Protein AF-A0AAX6DWV8-F1 (afdb_monomer)

Secondary structure (DSSP, 8-state):
--TTTTHHHHHHHHHHHH---EEEEE-GGGTS----S-----HHHHHHHTT-EE--HHHHHHHHHTT-EEE--TTTHHHHT--TT-TT-----SS-HHHHHHHTTTPEE--EEE--TTSEEEEE-HHHHHTSHHHHHHHHHHHTSS--TTTT--STTT-------EEEEPS-----EEE---EE-TTS-TTT-HHHHHHHHHHHHHHHHHHHHHHHHHGGG-TT-SHHHHHHHHHHH-TTSPPP----

Solvent-accessible surface area (backbone atoms only — not comparable to full-atom values): 14531 Å² total; per-residue (Å²): 92,63,75,56,72,63,49,62,65,52,51,49,47,37,38,74,77,65,73,38,75,56,27,38,48,41,66,53,73,67,69,58,81,77,91,62,98,62,98,62,90,47,78,54,50,54,44,50,74,58,49,37,43,54,64,44,73,69,52,53,51,55,38,49,76,68,71,49,50,74,43,77,59,79,28,44,64,37,31,29,58,48,46,71,93,40,77,89,55,85,45,54,65,94,66,43,57,69,55,41,56,31,39,76,63,52,35,67,46,64,39,55,15,66,46,55,77,53,41,41,41,68,77,33,31,64,76,61,39,58,74,36,76,71,54,29,55,51,37,54,59,57,49,74,75,51,86,73,77,59,80,87,42,80,65,80,60,38,59,59,78,65,62,81,66,40,69,45,76,41,75,54,47,63,83,46,76,45,76,53,73,74,43,72,32,60,96,55,58,36,86,83,34,68,64,52,26,48,51,53,40,49,51,48,53,50,50,24,52,50,40,29,56,49,47,62,58,48,55,75,70,26,84,48,40,46,51,67,49,41,52,55,49,23,74,74,69,38,82,86,50,83,77,74,74,68,86,131

Radius of gyration: 19.34 Å; Cα contacts (8 Å, |Δi|>4): 335; chains: 1; bounding box: 39×49×54 Å

Mean predicted aligned error: 7.02 Å

InterPro domains:
  IPR007130 Diacylglycerol acyltransferase [PF03982] (43-142)

pLDDT: mean 84.93, std 13.01, range [36.34, 98.19]

Sequence (248 aa):
MLLGLELGPLYEAFLREKNIIIRGMAHPFLFSQTETSRQEMSRFDLLRIFGALPVSPTNMYRLLSRKSFVLLYPGGAREALHRKGEEYKLYWPDQPEFVRMAARFDATIVPFGVGEDDIAEVVLDYDDQMNIPFVQRWIESMNQGVIRIRTDMDGEVGKQDFHLPGLLPKVPGRFYYLFGKPFETRGMDILKDRESAIEAYSRIKSETKSLMSYLLKKREEDPYRSVVQRTVYQNSWGVSTEVPTFDP

Foldseek 3Di:
DALCPVVPVVQVCCCVPVVAQEAEAAACVLVDDPPDPDPDCDPSNVNVVSPHDHDDLVVLLVCLVVVHHYDDQQLHLLQNQDAAPCPLPRLHDLALSSLLSCLVNQHKDKAKAKPPCQFKHQPAHPVNQCVPVVSVVVLVVVVVPGDQDPCVDDDSSSPNRDDRGDIDTHQDFDMDMDIDDIDGSPPFCLNPDVVSSSVSSVVSVVRNSVNNVVCVVQQVVWPVRGPVNVVVVCVVVNVPDDDDGDDD

Structure (mmCIF, N/CA/C/O backbone):
data_AF-A0AAX6DWV8-F1
#
_entry.id   AF-A0AAX6DWV8-F1
#
loop_
_atom_site.group_PDB
_atom_site.id
_atom_site.type_symbol
_atom_site.label_atom_id
_atom_site.label_alt_id
_atom_site.label_comp_id
_atom_site.label_asym_id
_atom_site.label_entity_id
_atom_site.label_seq_id
_atom_site.pdbx_PDB_ins_code
_atom_site.Cartn_x
_atom_site.Cartn_y
_atom_site.Cartn_z
_atom_site.occupancy
_atom_site.B_iso_or_equiv
_atom_site.auth_seq_id
_atom_site.auth_comp_id
_atom_site.auth_asym_id
_atom_site.auth_atom_id
_atom_site.pdbx_PDB_model_num
ATOM 1 N N . MET A 1 1 ? 5.615 1.589 -2.672 1.00 79.50 1 MET A N 1
ATOM 2 C CA . MET A 1 1 ? 4.636 2.059 -3.661 1.00 79.50 1 MET A CA 1
ATOM 3 C C . MET A 1 1 ? 5.157 3.374 -4.189 1.00 79.50 1 MET A C 1
ATOM 5 O O . MET A 1 1 ? 5.330 4.267 -3.371 1.00 79.50 1 MET A O 1
ATOM 9 N N . LEU A 1 2 ? 5.392 3.498 -5.489 1.00 83.94 2 LEU A N 1
ATOM 10 C CA . LEU A 1 2 ? 5.887 4.714 -6.134 1.00 83.94 2 LEU A CA 1
ATOM 11 C C . LEU A 1 2 ? 4.804 5.257 -7.067 1.00 83.94 2 LEU A C 1
ATOM 13 O O . LEU A 1 2 ? 4.496 4.665 -8.092 1.00 83.94 2 LEU A O 1
ATOM 17 N N . LEU A 1 3 ? 4.198 6.393 -6.719 1.00 83.62 3 LEU A N 1
ATOM 18 C CA . LEU A 1 3 ? 3.081 7.017 -7.452 1.00 83.62 3 LEU A CA 1
ATOM 19 C C . LEU A 1 3 ? 1.821 6.149 -7.650 1.00 83.62 3 LEU A C 1
ATOM 21 O O . LEU A 1 3 ? 0.856 6.629 -8.250 1.00 83.62 3 LEU A O 1
ATOM 25 N N . GLY A 1 4 ? 1.787 4.917 -7.143 1.00 84.31 4 GLY A N 1
ATOM 26 C CA . GLY A 1 4 ? 0.668 4.002 -7.349 1.00 84.31 4 GLY A CA 1
ATOM 27 C C . GLY A 1 4 ? 0.647 3.376 -8.751 1.00 84.31 4 GLY A C 1
ATOM 28 O O . GLY A 1 4 ? -0.441 3.153 -9.294 1.00 84.31 4 GLY A O 1
ATOM 29 N N . LEU A 1 5 ? 1.805 3.176 -9.396 1.00 84.94 5 LEU A N 1
ATOM 30 C CA . LEU A 1 5 ? 1.883 2.632 -10.761 1.00 84.94 5 LEU A CA 1
ATOM 31 C C . LEU A 1 5 ? 1.467 1.154 -10.812 1.00 84.94 5 LEU A C 1
ATOM 33 O O . LEU A 1 5 ? 1.013 0.683 -11.858 1.00 84.94 5 LEU A O 1
ATOM 37 N N . GLU A 1 6 ? 1.548 0.442 -9.691 1.00 86.56 6 GLU A N 1
ATOM 38 C CA . GLU A 1 6 ? 1.090 -0.937 -9.533 1.00 86.56 6 GLU A CA 1
ATOM 39 C C . GLU A 1 6 ? -0.443 -1.069 -9.466 1.00 86.56 6 GLU A C 1
ATOM 41 O O . GLU A 1 6 ? -0.974 -2.172 -9.609 1.00 86.56 6 GLU A O 1
ATOM 46 N N . LEU A 1 7 ? -1.188 0.009 -9.208 1.00 88.19 7 LEU A N 1
ATOM 47 C CA . LEU A 1 7 ? -2.618 -0.098 -8.893 1.00 88.19 7 LEU A CA 1
ATOM 48 C C . LEU A 1 7 ? -3.466 -0.599 -10.068 1.00 88.19 7 LEU A C 1
ATOM 50 O O . LEU A 1 7 ? -4.420 -1.345 -9.859 1.00 88.19 7 LEU A O 1
ATOM 54 N N . GLY A 1 8 ? -3.130 -0.203 -11.298 1.00 87.50 8 GLY A N 1
ATOM 55 C CA . GLY A 1 8 ? -3.882 -0.595 -12.495 1.00 87.50 8 GLY A CA 1
ATOM 56 C C . GLY A 1 8 ? -3.939 -2.118 -12.677 1.00 87.50 8 GLY A C 1
ATOM 57 O O . GLY A 1 8 ? -5.034 -2.683 -12.630 1.00 87.50 8 GLY A O 1
ATOM 58 N N . PRO A 1 9 ? -2.780 -2.794 -12.814 1.00 88.38 9 PRO A N 1
ATOM 59 C CA . PRO A 1 9 ? -2.720 -4.252 -12.930 1.00 88.38 9 PRO A CA 1
ATOM 60 C C . PRO A 1 9 ? -3.340 -4.987 -11.739 1.00 88.38 9 PRO A C 1
ATOM 62 O O . PRO A 1 9 ? -3.979 -6.020 -11.925 1.00 88.38 9 PRO A O 1
ATOM 65 N N . LEU A 1 10 ? -3.207 -4.441 -10.524 1.00 90.94 10 LEU A N 1
ATOM 66 C CA . LEU A 1 10 ? -3.831 -5.005 -9.328 1.00 90.94 10 LEU A CA 1
ATOM 67 C C . LEU A 1 10 ? -5.363 -5.008 -9.437 1.00 90.94 10 LEU A C 1
ATOM 69 O O . LEU A 1 10 ? -5.997 -6.045 -9.239 1.00 90.94 10 LEU A O 1
ATOM 73 N N . TYR A 1 11 ? -5.967 -3.862 -9.764 1.00 90.94 11 TYR A N 1
ATOM 74 C CA . TYR A 1 11 ? -7.419 -3.760 -9.910 1.00 90.94 11 TYR A CA 1
ATOM 75 C C . TYR A 1 11 ? -7.948 -4.635 -11.044 1.00 90.94 11 TYR A C 1
ATOM 77 O O . TYR A 1 11 ? -8.974 -5.297 -10.874 1.00 90.94 11 TYR A O 1
ATOM 85 N N . GLU A 1 12 ? -7.242 -4.666 -12.175 1.00 89.50 12 GLU A N 1
ATOM 86 C CA . GLU A 1 12 ? -7.597 -5.522 -13.305 1.00 89.50 12 GLU A CA 1
ATOM 87 C C . GLU A 1 12 ? -7.588 -7.003 -12.906 1.00 89.50 12 GLU A C 1
ATOM 89 O O . GLU A 1 12 ? -8.564 -7.707 -13.171 1.00 89.50 12 GLU A O 1
ATOM 94 N N . ALA A 1 13 ? -6.537 -7.471 -12.224 1.00 91.12 13 ALA A N 1
ATOM 95 C CA . ALA A 1 13 ? -6.411 -8.866 -11.809 1.00 91.12 13 ALA A CA 1
ATOM 96 C C . ALA A 1 13 ? -7.540 -9.289 -10.856 1.00 91.12 13 ALA A C 1
ATOM 98 O O . ALA A 1 13 ? -8.182 -10.314 -11.079 1.00 91.12 13 ALA A O 1
ATOM 99 N N . PHE A 1 14 ? -7.868 -8.480 -9.842 1.00 93.25 14 PHE A N 1
ATOM 100 C CA . PHE A 1 14 ? -8.981 -8.794 -8.935 1.00 93.25 14 PHE A CA 1
ATOM 101 C C . PHE A 1 14 ? -10.339 -8.827 -9.637 1.00 93.25 14 PHE A C 1
ATOM 103 O O . PHE A 1 14 ? -11.167 -9.694 -9.336 1.00 93.25 14 PHE A O 1
ATOM 110 N N . LEU A 1 15 ? -10.568 -7.919 -10.585 1.00 91.81 15 LEU A N 1
ATOM 111 C CA . LEU A 1 15 ? -11.798 -7.918 -11.363 1.00 91.81 15 LEU A CA 1
ATOM 112 C C . LEU A 1 15 ? -11.871 -9.153 -12.271 1.00 91.81 15 LEU A C 1
ATOM 114 O O . LEU A 1 15 ? -12.881 -9.852 -12.269 1.00 91.81 15 LEU A O 1
ATOM 118 N N . ARG A 1 16 ? -10.796 -9.453 -13.004 1.00 91.88 16 ARG A N 1
ATOM 119 C CA . ARG A 1 16 ? -10.738 -10.557 -13.970 1.00 91.88 16 ARG A CA 1
ATOM 120 C C . ARG A 1 16 ? -10.782 -11.933 -13.305 1.00 91.88 16 ARG A C 1
ATOM 122 O O . ARG A 1 16 ? -11.490 -12.813 -13.780 1.00 91.88 16 ARG A O 1
ATOM 129 N N . GLU A 1 17 ? -10.030 -12.129 -12.226 1.00 92.31 17 GLU A N 1
ATOM 130 C CA . GLU A 1 17 ? -9.792 -13.457 -11.639 1.00 92.31 17 GLU A CA 1
ATOM 131 C C . GLU A 1 17 ? -10.694 -13.762 -10.446 1.00 92.31 17 GLU A C 1
ATOM 133 O O . GLU A 1 17 ? -10.944 -14.929 -10.140 1.00 92.31 17 GLU A O 1
ATOM 138 N N . LYS A 1 18 ? -11.170 -12.729 -9.742 1.00 93.06 18 LYS A N 1
ATOM 139 C CA . LYS A 1 18 ? -12.010 -12.890 -8.546 1.00 93.06 18 LYS A CA 1
ATOM 140 C C . LYS A 1 18 ? -13.396 -12.276 -8.696 1.00 93.06 18 LYS A C 1
ATOM 142 O O . LYS A 1 18 ? -14.227 -12.499 -7.821 1.00 93.06 18 LYS A O 1
ATOM 147 N N . ASN A 1 19 ? -13.659 -11.526 -9.771 1.00 93.56 19 ASN A N 1
ATOM 148 C CA . ASN A 1 19 ? -14.875 -10.724 -9.927 1.00 93.56 19 ASN A CA 1
ATOM 149 C C . ASN A 1 19 ? -15.112 -9.799 -8.715 1.00 93.56 19 ASN A C 1
ATOM 151 O O . ASN A 1 19 ? -16.239 -9.605 -8.256 1.00 93.56 19 ASN A O 1
ATOM 155 N N . ILE A 1 20 ? -14.020 -9.265 -8.157 1.00 93.31 20 ILE A N 1
ATOM 156 C CA . ILE A 1 20 ? -14.027 -8.391 -6.985 1.00 93.31 20 ILE A CA 1
ATOM 157 C C . ILE A 1 20 ? -13.613 -6.988 -7.409 1.00 93.31 20 ILE A C 1
ATOM 159 O O . ILE A 1 20 ? -12.579 -6.791 -8.042 1.00 93.31 20 ILE A O 1
ATOM 163 N N . ILE A 1 21 ? -14.395 -5.997 -6.982 1.00 92.50 21 ILE A N 1
ATOM 164 C CA . ILE A 1 21 ? -14.021 -4.590 -7.102 1.00 92.50 21 ILE A CA 1
ATOM 165 C C . ILE A 1 21 ? -13.403 -4.135 -5.785 1.00 92.50 21 ILE A C 1
ATOM 167 O O . ILE A 1 21 ? -14.073 -4.092 -4.750 1.00 92.50 21 ILE A O 1
ATOM 171 N N . ILE A 1 22 ? -12.132 -3.752 -5.845 1.00 92.81 22 ILE A N 1
ATOM 172 C CA . ILE A 1 22 ? -11.402 -3.177 -4.720 1.00 92.81 22 ILE A CA 1
ATOM 173 C C . ILE A 1 22 ? -11.541 -1.656 -4.746 1.00 92.81 22 ILE A C 1
ATOM 175 O O . ILE A 1 22 ? -11.333 -1.015 -5.773 1.00 92.81 22 ILE A O 1
ATOM 179 N N . ARG A 1 23 ? -11.869 -1.064 -3.597 1.00 94.25 23 ARG A N 1
ATOM 180 C CA . ARG A 1 23 ? -11.996 0.387 -3.429 1.00 94.25 23 ARG A CA 1
ATOM 181 C C . ARG A 1 23 ? -10.744 0.939 -2.753 1.00 94.25 23 ARG A C 1
ATOM 183 O O . ARG A 1 23 ? -10.554 0.752 -1.552 1.00 94.25 23 ARG A O 1
ATOM 190 N N . GLY A 1 24 ? -9.891 1.607 -3.525 1.00 92.56 24 GLY A N 1
ATOM 191 C CA . GLY A 1 24 ? -8.707 2.288 -3.000 1.00 92.56 24 GLY A CA 1
ATOM 192 C C . GLY A 1 24 ? -9.055 3.514 -2.160 1.00 92.56 24 GLY A C 1
ATOM 193 O O . GLY A 1 24 ? -10.013 4.231 -2.452 1.00 92.56 24 GLY A O 1
ATOM 194 N N . MET A 1 25 ? -8.260 3.786 -1.130 1.00 91.62 25 MET A N 1
ATOM 195 C CA . MET A 1 25 ? -8.325 5.037 -0.375 1.00 91.62 25 MET A CA 1
ATOM 196 C C . MET A 1 25 ? -7.097 5.888 -0.685 1.00 91.62 25 MET A C 1
ATOM 198 O O . MET A 1 25 ? -5.982 5.507 -0.336 1.00 91.62 25 MET A O 1
ATOM 202 N N . ALA A 1 26 ? -7.301 7.032 -1.337 1.00 88.75 26 ALA A N 1
ATOM 203 C CA . ALA A 1 26 ? -6.204 7.864 -1.829 1.00 88.75 26 ALA A CA 1
ATOM 204 C C . ALA A 1 26 ? -6.296 9.310 -1.327 1.00 88.75 26 ALA A C 1
ATOM 206 O O . ALA A 1 26 ? -7.323 9.738 -0.797 1.00 88.75 26 ALA A O 1
ATOM 207 N N . HIS A 1 27 ? -5.211 10.071 -1.461 1.00 86.88 27 HIS A N 1
ATOM 208 C CA . HIS A 1 27 ? -5.159 11.442 -0.956 1.00 86.88 27 HIS A CA 1
ATOM 209 C C . HIS A 1 27 ? -6.243 12.330 -1.618 1.00 86.88 27 HIS A C 1
ATOM 211 O O . HIS A 1 27 ? -6.405 12.251 -2.837 1.00 86.88 27 HIS A O 1
ATOM 217 N N . PRO A 1 28 ? -6.971 13.197 -0.879 1.00 84.81 28 PRO A N 1
ATOM 218 C CA . PRO A 1 28 ? -8.059 14.021 -1.421 1.00 84.81 28 PRO A CA 1
ATOM 219 C C . PRO A 1 28 ? -7.661 14.908 -2.602 1.00 84.81 28 PRO A C 1
ATOM 221 O O . PRO A 1 28 ? -8.488 15.163 -3.472 1.00 84.81 28 PRO A O 1
ATOM 224 N N . PHE A 1 29 ? -6.391 15.315 -2.664 1.00 80.44 29 PHE A N 1
ATOM 225 C CA . PHE A 1 29 ? -5.812 16.047 -3.798 1.00 80.44 29 PHE A CA 1
ATOM 226 C C . PHE A 1 29 ? -6.046 15.359 -5.155 1.00 80.44 29 PHE A C 1
ATOM 228 O O . PHE A 1 29 ? -6.280 16.027 -6.153 1.00 80.44 29 PHE A O 1
ATOM 235 N N . LEU A 1 30 ? -6.073 14.024 -5.203 1.00 78.94 30 LEU A N 1
ATOM 236 C CA . LEU A 1 30 ? -6.319 13.281 -6.448 1.00 78.94 30 LEU A CA 1
ATOM 237 C C . LEU A 1 30 ? -7.792 13.348 -6.901 1.00 78.94 30 LEU A C 1
ATOM 239 O O . LEU A 1 30 ? -8.142 12.862 -7.974 1.00 78.94 30 LEU A O 1
ATOM 243 N N . PHE A 1 31 ? -8.672 13.922 -6.075 1.00 79.19 31 PHE A N 1
ATOM 244 C CA . PHE A 1 31 ? -10.103 14.052 -6.335 1.00 79.19 31 PHE A CA 1
ATOM 245 C C . PHE A 1 31 ? -10.554 15.503 -6.514 1.00 79.19 31 PHE A C 1
ATOM 247 O O . PHE A 1 31 ? -11.665 15.707 -7.007 1.00 79.19 31 PHE A O 1
ATOM 254 N N . SER A 1 32 ? -9.737 16.501 -6.166 1.00 71.12 32 SER A N 1
ATOM 255 C CA . SER A 1 32 ? -10.041 17.896 -6.492 1.00 71.12 32 SER A CA 1
ATOM 256 C C . SER A 1 32 ? -10.001 18.085 -8.007 1.00 71.12 32 SER A C 1
ATOM 258 O O . SER A 1 32 ? -9.003 17.770 -8.648 1.00 71.12 32 SER A O 1
ATOM 260 N N . GLN A 1 33 ? -11.102 18.556 -8.591 1.00 56.78 33 GLN A N 1
ATOM 261 C CA . GLN A 1 33 ? -11.137 18.903 -10.008 1.00 56.78 33 GLN A CA 1
ATOM 262 C C . GLN A 1 33 ? -10.285 20.154 -10.222 1.00 56.78 33 GLN A C 1
ATOM 264 O O . GLN A 1 33 ? -10.635 21.228 -9.741 1.00 56.78 33 GLN A O 1
ATOM 269 N N . THR A 1 34 ? -9.181 20.036 -10.950 1.00 48.72 34 THR A N 1
ATOM 270 C CA . THR A 1 34 ? -8.655 21.176 -11.699 1.00 48.72 34 THR A CA 1
ATOM 271 C C . THR A 1 34 ? -9.428 21.219 -13.007 1.00 48.72 34 THR A C 1
ATOM 273 O O . THR A 1 34 ? -9.219 20.375 -13.878 1.00 48.72 34 THR A O 1
ATOM 276 N N . GLU A 1 35 ? -10.362 22.162 -13.123 1.00 39.84 35 GLU A N 1
ATOM 277 C CA . GLU A 1 35 ? -10.960 22.554 -14.399 1.00 39.84 35 GLU A CA 1
ATOM 278 C C . GLU A 1 35 ? -9.872 23.162 -15.296 1.00 39.84 35 GLU A C 1
ATOM 280 O O . GLU A 1 35 ? -9.746 24.375 -15.436 1.00 39.84 35 GLU A O 1
ATOM 285 N N . THR A 1 36 ? -9.033 22.326 -15.895 1.00 41.34 36 THR A N 1
ATOM 286 C CA . THR A 1 36 ? -8.191 22.732 -17.015 1.00 41.34 36 THR A CA 1
ATOM 287 C C . THR A 1 36 ? -8.677 22.002 -18.252 1.00 41.34 36 THR A C 1
ATOM 289 O O . THR A 1 36 ? -8.701 20.777 -18.345 1.00 41.34 36 THR A O 1
ATOM 292 N N . SER A 1 37 ? -9.153 22.806 -19.192 1.00 38.03 37 SER A N 1
ATOM 293 C CA . SER A 1 37 ? -9.714 22.435 -20.480 1.00 38.03 37 SER A CA 1
ATOM 294 C C . SER A 1 37 ? -8.735 21.609 -21.320 1.00 38.03 37 SER A C 1
ATOM 296 O O . SER A 1 37 ? -7.965 22.148 -22.107 1.00 38.03 37 SER A O 1
ATOM 298 N N . ARG A 1 38 ? -8.781 20.286 -21.161 1.00 36.34 38 ARG A N 1
ATOM 299 C CA . ARG A 1 38 ? -8.454 19.255 -22.161 1.00 36.34 38 ARG A CA 1
ATOM 300 C C . ARG A 1 38 ? -8.857 17.910 -21.561 1.00 36.34 38 ARG A C 1
ATOM 302 O O . ARG A 1 38 ? -8.191 17.395 -20.673 1.00 36.34 38 ARG A O 1
ATOM 309 N N . GLN A 1 39 ? -9.993 17.386 -22.021 1.00 41.84 39 GLN A N 1
ATOM 310 C CA . GLN A 1 39 ? -10.499 16.047 -21.706 1.00 41.84 39 GLN A CA 1
ATOM 311 C C . GLN A 1 39 ? -9.596 14.975 -22.339 1.00 41.84 39 GLN A C 1
ATOM 313 O O . GLN A 1 39 ? -9.986 14.285 -23.276 1.00 41.84 39 GLN A O 1
ATOM 318 N N . GLU A 1 40 ? -8.375 14.848 -21.839 1.00 42.47 40 GLU A N 1
ATOM 319 C CA . GLU A 1 40 ? -7.599 13.620 -21.955 1.00 42.47 40 GLU A CA 1
ATOM 320 C C . GLU A 1 40 ? -7.787 12.868 -20.639 1.00 42.47 40 GLU A C 1
ATOM 322 O O . GLU A 1 40 ? -7.660 13.461 -19.569 1.00 42.47 40 GLU A O 1
ATOM 327 N N . MET A 1 41 ? -8.160 11.587 -20.718 1.00 43.28 41 MET A N 1
ATOM 328 C CA . MET A 1 41 ? -8.364 10.725 -19.552 1.00 43.28 41 MET A CA 1
ATOM 329 C C . MET A 1 41 ? -7.121 10.794 -18.659 1.00 43.28 41 MET A C 1
ATOM 331 O O . MET A 1 41 ? -6.059 10.276 -19.007 1.00 43.28 41 MET A O 1
ATOM 335 N N . SER A 1 42 ? -7.235 11.469 -17.522 1.00 56.41 42 SER A N 1
ATOM 336 C CA . SER A 1 42 ? -6.125 11.600 -16.590 1.00 56.41 42 SER A CA 1
ATOM 337 C C . SER A 1 42 ? -5.978 10.292 -15.817 1.00 56.41 42 SER A C 1
ATOM 339 O O . SER A 1 42 ? -6.953 9.578 -15.584 1.00 56.41 42 SER A O 1
ATOM 341 N N . ARG A 1 43 ? -4.775 9.970 -15.328 1.00 57.09 43 ARG A N 1
ATOM 342 C CA . ARG A 1 43 ? -4.585 8.856 -14.374 1.00 57.09 43 ARG A CA 1
ATOM 343 C C . ARG A 1 43 ? -5.527 8.958 -13.161 1.00 57.09 43 ARG A C 1
ATOM 345 O O . ARG A 1 43 ? -5.897 7.938 -12.585 1.00 57.09 43 ARG A O 1
ATOM 352 N N . PHE A 1 44 ? -5.963 10.168 -12.805 1.00 60.12 44 PHE A N 1
ATOM 353 C CA . PHE A 1 44 ? -6.961 10.401 -11.757 1.00 60.12 44 PHE A CA 1
ATOM 354 C C . PHE A 1 44 ? -8.358 9.869 -12.113 1.00 60.12 44 PHE A C 1
ATOM 356 O O . PHE A 1 44 ? -9.105 9.471 -11.216 1.00 60.12 44 PHE A O 1
ATOM 363 N N . ASP A 1 45 ? -8.693 9.776 -13.400 1.00 64.94 45 ASP A N 1
ATOM 364 C CA . ASP A 1 45 ? -9.949 9.186 -13.862 1.00 64.94 45 ASP A CA 1
ATOM 365 C C . ASP A 1 45 ? -9.953 7.668 -13.667 1.00 64.94 45 ASP A C 1
ATOM 367 O O . ASP A 1 45 ? -10.979 7.118 -13.277 1.00 64.94 45 ASP A O 1
ATOM 371 N N . LEU A 1 46 ? -8.805 6.988 -13.807 1.00 65.81 46 LEU A N 1
ATOM 372 C CA . LEU A 1 46 ? -8.691 5.549 -13.524 1.00 65.81 46 LEU A CA 1
ATOM 373 C C . LEU A 1 46 ? -8.995 5.230 -12.057 1.00 65.81 46 LEU A C 1
ATOM 375 O O . LEU A 1 46 ? -9.764 4.312 -11.773 1.00 65.81 46 LEU A O 1
ATOM 379 N N . LEU A 1 47 ? -8.469 6.024 -11.117 1.00 71.38 47 LEU A N 1
ATOM 380 C CA . LEU A 1 47 ? -8.788 5.867 -9.693 1.00 71.38 47 LEU A CA 1
ATOM 381 C C . LEU A 1 47 ? -10.300 5.976 -9.449 1.00 71.38 47 LEU A C 1
ATOM 383 O O . LEU A 1 47 ? -10.864 5.181 -8.699 1.00 71.38 47 LEU A O 1
ATOM 387 N N . ARG A 1 48 ? -10.976 6.913 -10.122 1.00 74.62 48 ARG A N 1
ATOM 388 C CA . ARG A 1 48 ? -12.434 7.080 -10.030 1.00 74.62 48 ARG A CA 1
ATOM 389 C C . ARG A 1 48 ? -13.204 5.948 -10.710 1.00 74.62 48 ARG A C 1
ATOM 391 O O . ARG A 1 48 ? -14.207 5.509 -10.155 1.00 74.62 48 ARG A O 1
ATOM 398 N N . ILE A 1 49 ? -12.731 5.442 -11.850 1.00 74.81 49 ILE A N 1
ATOM 399 C CA . ILE A 1 49 ? -13.335 4.314 -12.582 1.00 74.81 49 ILE A CA 1
ATOM 400 C C . ILE A 1 49 ? -13.352 3.053 -11.710 1.00 74.81 49 ILE A C 1
ATOM 402 O O . ILE A 1 49 ? -14.386 2.395 -11.592 1.00 74.81 49 ILE A O 1
ATOM 406 N N . PHE A 1 50 ? -12.257 2.766 -11.002 1.00 74.81 50 PHE A N 1
ATOM 407 C CA . PHE A 1 50 ? -12.209 1.665 -10.030 1.00 74.81 50 PHE A CA 1
ATOM 408 C C . PHE A 1 50 ? -12.910 2.005 -8.694 1.00 74.81 50 PHE A C 1
ATOM 410 O O . PHE A 1 50 ? -13.055 1.165 -7.804 1.00 74.81 50 PHE A O 1
ATOM 417 N N . GLY A 1 51 ? -13.453 3.220 -8.570 1.00 83.25 51 GLY A N 1
ATOM 418 C CA . GLY A 1 51 ? -14.214 3.737 -7.431 1.00 83.25 51 GLY A CA 1
ATOM 419 C C . GLY A 1 51 ? -13.391 3.945 -6.170 1.00 83.25 51 GLY A C 1
ATOM 420 O O . GLY A 1 51 ? -13.897 3.750 -5.064 1.00 83.25 51 GLY A O 1
ATOM 421 N N . ALA A 1 52 ? -12.131 4.345 -6.323 1.00 88.38 52 ALA A N 1
ATOM 422 C CA . ALA A 1 52 ? -11.358 4.869 -5.214 1.00 88.38 52 ALA A CA 1
ATOM 423 C C . ALA A 1 52 ? -12.072 6.074 -4.578 1.00 88.38 52 ALA A C 1
ATOM 425 O O . ALA A 1 52 ? -12.783 6.831 -5.244 1.00 88.38 52 ALA A O 1
ATOM 426 N N . LEU A 1 53 ? -11.871 6.253 -3.276 1.00 90.19 53 LEU A N 1
ATOM 427 C CA . LEU A 1 53 ? -12.440 7.347 -2.499 1.00 90.19 53 LEU A CA 1
ATOM 428 C C . LEU A 1 53 ? -11.332 8.161 -1.824 1.00 90.19 53 LEU A C 1
ATOM 430 O O . LEU A 1 53 ? -10.281 7.608 -1.483 1.00 90.19 53 LEU A O 1
ATOM 434 N N . PRO A 1 54 ? -11.569 9.460 -1.564 1.00 90.44 54 PRO A N 1
ATOM 435 C CA . PRO A 1 54 ? -10.651 10.245 -0.760 1.00 90.44 54 PRO A CA 1
ATOM 436 C C . PRO A 1 54 ? -10.554 9.638 0.641 1.00 90.44 54 PRO A C 1
ATOM 438 O O . PRO A 1 54 ? -11.574 9.299 1.262 1.00 90.44 54 PRO A O 1
ATOM 441 N N . VAL A 1 55 ? -9.327 9.485 1.135 1.00 90.25 55 VAL A N 1
ATOM 442 C CA . VAL A 1 55 ? -9.055 8.898 2.444 1.00 90.25 55 VAL A CA 1
ATOM 443 C C . VAL A 1 55 ? -9.669 9.771 3.538 1.00 90.25 55 VAL A C 1
ATOM 445 O O . VAL A 1 55 ? -9.391 10.960 3.655 1.00 90.25 55 VAL A O 1
ATOM 448 N N . SER A 1 56 ? -10.578 9.180 4.309 1.00 91.31 56 SER A N 1
ATOM 449 C CA . SER A 1 56 ? -11.183 9.782 5.496 1.00 91.31 56 SER A CA 1
ATOM 450 C C . SER A 1 56 ? -11.813 8.688 6.365 1.00 91.31 56 SER A C 1
ATOM 452 O O . SER A 1 56 ? -12.268 7.672 5.818 1.00 91.31 56 SER A O 1
ATOM 454 N N . PRO A 1 57 ? -11.923 8.890 7.691 1.00 91.56 57 PRO A N 1
ATOM 455 C CA . PRO A 1 57 ? -12.615 7.950 8.573 1.00 91.56 57 PRO A CA 1
ATOM 456 C C . PRO A 1 57 ? -14.057 7.672 8.123 1.00 91.56 57 PRO A C 1
ATOM 458 O O . PRO A 1 57 ? -14.506 6.528 8.139 1.00 91.56 57 PRO A O 1
ATOM 461 N N . THR A 1 58 ? -14.766 8.701 7.644 1.00 94.50 58 THR A N 1
ATOM 462 C CA . THR A 1 58 ? -16.152 8.595 7.163 1.00 94.50 58 THR A CA 1
ATOM 463 C C . THR A 1 58 ? -16.276 7.705 5.929 1.00 94.50 58 THR A C 1
ATOM 465 O O . THR A 1 58 ? -17.177 6.866 5.865 1.00 94.50 58 THR A O 1
ATOM 468 N N . ASN A 1 59 ? -15.384 7.853 4.945 1.00 95.25 59 ASN A N 1
ATOM 469 C CA . ASN A 1 59 ? -15.420 7.009 3.750 1.00 95.25 59 ASN A CA 1
ATOM 470 C C . ASN A 1 59 ? -15.026 5.567 4.072 1.00 95.25 59 ASN A C 1
ATOM 472 O O . ASN A 1 59 ? -15.693 4.650 3.597 1.00 95.25 59 ASN A O 1
ATOM 476 N N . MET A 1 60 ? -14.022 5.358 4.930 1.00 95.69 60 MET A N 1
ATOM 477 C CA . MET A 1 60 ? -13.630 4.012 5.358 1.00 95.69 60 MET A CA 1
ATOM 478 C C . MET A 1 60 ? -14.776 3.312 6.097 1.00 95.69 60 MET A C 1
ATOM 480 O O . MET A 1 60 ? -1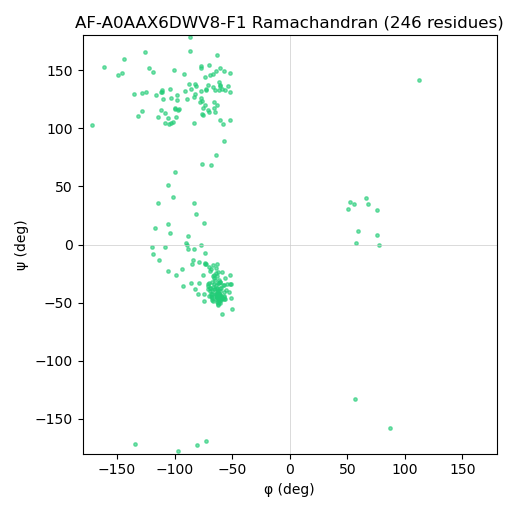5.120 2.177 5.775 1.00 95.69 60 MET A O 1
ATOM 484 N N . TYR A 1 61 ? -15.438 4.025 7.014 1.00 96.94 61 TYR A N 1
ATOM 485 C CA . TYR A 1 61 ? -16.627 3.539 7.711 1.00 96.94 61 TYR A CA 1
ATOM 486 C C . TYR A 1 61 ? -17.739 3.129 6.732 1.00 96.94 61 TYR A C 1
ATOM 488 O O . TYR A 1 61 ? -18.314 2.052 6.868 1.00 96.94 61 TYR A O 1
ATOM 496 N N . ARG A 1 62 ? -18.039 3.961 5.723 1.00 96.88 62 ARG A N 1
ATOM 497 C CA . ARG A 1 62 ? -19.069 3.670 4.706 1.00 96.88 62 ARG A CA 1
ATOM 498 C C . ARG A 1 62 ? -18.727 2.460 3.836 1.00 96.88 62 ARG A C 1
ATOM 500 O O . ARG A 1 62 ? -19.630 1.716 3.465 1.00 96.88 62 ARG A O 1
ATOM 507 N N . LEU A 1 63 ? -17.457 2.282 3.477 1.00 96.81 63 LEU A N 1
ATOM 508 C CA . LEU A 1 63 ? -17.016 1.135 2.683 1.00 96.81 63 LEU A CA 1
ATOM 509 C C . LEU A 1 63 ? -17.159 -0.170 3.476 1.00 96.81 63 LEU A C 1
ATOM 511 O O . LEU A 1 63 ? -17.760 -1.127 2.982 1.00 96.81 63 LEU A O 1
ATOM 515 N N . LEU A 1 64 ? -16.670 -0.186 4.718 1.00 97.12 64 LEU A N 1
ATOM 516 C CA . LEU A 1 64 ? -16.719 -1.369 5.577 1.00 97.12 64 LEU A CA 1
ATOM 517 C C . LEU A 1 64 ? -18.146 -1.712 6.021 1.00 97.12 64 LEU A C 1
ATOM 519 O O . LEU A 1 64 ? -18.512 -2.885 6.013 1.00 97.12 64 LEU A O 1
ATOM 523 N N . SER A 1 65 ? -18.998 -0.719 6.304 1.00 97.44 65 SER A N 1
ATOM 524 C CA . SER A 1 65 ? -20.412 -0.968 6.633 1.00 97.44 65 SER A CA 1
ATOM 525 C C . SER A 1 65 ? -21.193 -1.604 5.481 1.00 97.44 65 SER A C 1
ATOM 527 O O . SER A 1 65 ? -22.144 -2.350 5.707 1.00 97.44 65 SER A O 1
ATOM 529 N N . ARG A 1 66 ? -20.758 -1.362 4.239 1.00 96.81 66 ARG A N 1
ATOM 530 C CA . ARG A 1 66 ? -21.279 -1.997 3.021 1.00 96.81 66 ARG A CA 1
ATOM 531 C C . ARG A 1 66 ? -20.577 -3.310 2.671 1.00 96.81 66 ARG A C 1
ATOM 533 O O . ARG A 1 66 ? -20.827 -3.840 1.594 1.00 96.81 66 ARG A O 1
ATOM 540 N N . LYS A 1 67 ? -19.700 -3.823 3.543 1.00 96.44 67 LYS A N 1
ATOM 541 C CA . LYS A 1 67 ? -18.899 -5.040 3.323 1.00 96.44 67 LYS A CA 1
ATOM 542 C C . LYS A 1 67 ? -18.062 -4.981 2.033 1.00 96.44 67 LYS A C 1
ATOM 544 O O . LYS A 1 67 ? -17.896 -5.984 1.348 1.00 96.44 67 LYS A O 1
ATOM 549 N N . SER A 1 68 ? -17.571 -3.791 1.679 1.00 95.75 68 SER A N 1
ATOM 550 C CA . SER A 1 68 ? -16.733 -3.596 0.487 1.00 95.75 68 SER A CA 1
ATOM 551 C C . SER A 1 68 ? -15.301 -4.075 0.732 1.00 95.75 68 SER A C 1
ATOM 553 O O . SER A 1 68 ? -14.798 -3.968 1.849 1.00 95.75 68 SER A O 1
ATOM 555 N N . PHE A 1 69 ? -14.612 -4.506 -0.327 1.00 96.31 69 PHE A N 1
ATOM 556 C CA . PHE A 1 69 ? -13.162 -4.709 -0.298 1.00 96.31 69 PHE A CA 1
ATOM 557 C C . PHE A 1 69 ? -12.452 -3.354 -0.373 1.00 96.31 69 PHE A C 1
ATOM 559 O O . PHE A 1 69 ? -12.691 -2.575 -1.299 1.00 96.31 69 PHE A O 1
ATOM 566 N N . VAL A 1 70 ? -11.597 -3.061 0.609 1.00 96.19 70 VAL A N 1
ATOM 567 C CA . VAL A 1 70 ? -10.905 -1.771 0.747 1.00 96.19 70 VAL A CA 1
ATOM 568 C C . VAL A 1 70 ? -9.402 -1.977 0.605 1.00 96.19 70 VAL A C 1
ATOM 570 O O . VAL A 1 70 ? -8.834 -2.814 1.300 1.00 96.19 70 VAL A O 1
ATOM 573 N N . LEU A 1 71 ? -8.765 -1.191 -0.264 1.00 95.44 71 LEU A N 1
ATOM 574 C CA . LEU A 1 71 ? -7.310 -1.137 -0.406 1.00 95.44 71 LEU A CA 1
ATOM 575 C C . LEU A 1 71 ? -6.774 0.123 0.261 1.00 95.44 71 LEU A C 1
ATOM 577 O O . LEU A 1 71 ? -7.215 1.238 -0.035 1.00 95.44 71 LEU A O 1
ATOM 581 N N . LEU A 1 72 ? -5.816 -0.067 1.161 1.00 94.31 72 LEU A N 1
ATOM 582 C CA . LEU A 1 72 ? -5.228 0.997 1.956 1.00 94.31 72 LEU A CA 1
ATOM 583 C C . LEU A 1 72 ? -3.709 0.851 1.978 1.00 94.31 72 LEU A C 1
ATOM 585 O O . LEU A 1 72 ? -3.196 -0.202 2.343 1.00 94.31 72 LEU A O 1
ATOM 589 N N . TYR A 1 73 ? -3.018 1.948 1.676 1.00 93.12 73 TYR A N 1
ATOM 590 C CA . TYR A 1 73 ? -1.587 2.119 1.917 1.00 93.1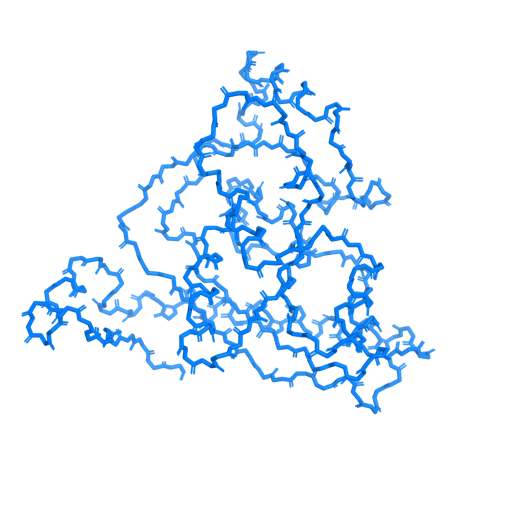2 73 TYR A CA 1
ATOM 591 C C . TYR A 1 73 ? -1.430 3.047 3.122 1.00 93.12 73 TYR A C 1
ATOM 593 O O . TYR A 1 73 ? -1.661 4.252 2.981 1.00 93.12 73 TYR A O 1
ATOM 601 N N . PRO A 1 74 ? -1.103 2.538 4.325 1.00 92.62 74 PRO A N 1
ATOM 602 C CA . PRO A 1 74 ? -1.158 3.361 5.532 1.00 92.62 74 PRO A CA 1
ATOM 603 C C . PRO A 1 74 ? -0.196 4.556 5.518 1.00 92.62 74 PRO A C 1
ATOM 605 O O . PRO A 1 74 ? -0.558 5.615 6.043 1.00 92.62 74 PRO A O 1
ATOM 608 N N . GLY A 1 75 ? 0.977 4.441 4.883 1.00 89.31 75 GLY A N 1
ATOM 609 C CA . GLY A 1 75 ? 1.893 5.573 4.707 1.00 89.31 75 GLY A CA 1
ATOM 610 C C . GLY A 1 75 ? 1.428 6.607 3.677 1.00 89.31 75 GLY A C 1
ATOM 611 O O . GLY A 1 75 ? 1.853 7.759 3.733 1.00 89.31 75 GLY A O 1
ATOM 612 N N . GLY A 1 76 ? 0.477 6.260 2.806 1.00 89.06 76 GLY A N 1
ATOM 613 C CA . GLY A 1 76 ? -0.189 7.199 1.903 1.00 89.06 76 GLY A CA 1
ATOM 614 C C . GLY A 1 76 ? 0.787 7.968 1.009 1.00 89.06 76 GLY A C 1
ATOM 615 O O . GLY A 1 76 ? 1.685 7.382 0.411 1.00 89.06 76 GLY A O 1
ATOM 616 N N . ALA A 1 77 ? 0.612 9.292 0.925 1.00 86.19 77 ALA A N 1
ATOM 617 C CA . ALA A 1 77 ? 1.429 10.158 0.070 1.00 86.19 77 ALA A CA 1
ATOM 618 C C . ALA A 1 77 ? 2.927 10.130 0.426 1.00 86.19 77 ALA A C 1
ATOM 620 O O . ALA A 1 77 ? 3.754 10.221 -0.473 1.00 86.19 77 ALA A O 1
ATOM 621 N N . ARG A 1 78 ? 3.285 9.941 1.707 1.00 87.50 78 ARG A N 1
ATOM 622 C CA . ARG A 1 78 ? 4.686 9.878 2.159 1.00 87.50 78 ARG A CA 1
ATOM 623 C C . ARG A 1 78 ? 5.449 8.702 1.552 1.00 87.50 78 ARG A C 1
ATOM 625 O O . ARG A 1 78 ? 6.634 8.830 1.259 1.00 87.50 78 ARG A O 1
ATOM 632 N N . GLU A 1 79 ? 4.769 7.568 1.407 1.00 88.94 79 GLU A N 1
ATOM 633 C CA . GLU A 1 79 ? 5.317 6.390 0.734 1.00 88.94 79 GLU A CA 1
ATOM 634 C C . GLU A 1 79 ? 5.221 6.541 -0.780 1.00 88.94 79 GLU A C 1
ATOM 636 O O . GLU A 1 79 ? 6.193 6.262 -1.460 1.00 88.94 79 GLU A O 1
ATOM 641 N N . ALA A 1 80 ? 4.099 7.044 -1.307 1.00 87.25 80 ALA A N 1
ATOM 642 C CA . ALA A 1 80 ? 3.898 7.218 -2.749 1.00 87.25 80 ALA A CA 1
ATOM 643 C C . ALA A 1 80 ? 4.910 8.175 -3.407 1.00 87.25 80 ALA A C 1
ATOM 645 O O . ALA A 1 80 ? 5.200 8.040 -4.594 1.00 87.25 80 ALA A O 1
ATOM 646 N N . LEU A 1 81 ? 5.390 9.158 -2.642 1.00 87.06 81 LEU A N 1
ATOM 647 C CA . LEU A 1 81 ? 6.326 10.208 -3.047 1.00 87.06 81 LEU A CA 1
ATOM 648 C C . LEU A 1 81 ? 7.658 10.066 -2.298 1.00 87.06 81 LEU A C 1
ATOM 650 O O . LEU A 1 81 ? 8.249 11.058 -1.873 1.00 87.06 81 LEU A O 1
ATOM 654 N N . HIS A 1 82 ? 8.088 8.831 -2.041 1.00 86.88 82 HIS A N 1
ATOM 655 C CA . HIS A 1 82 ? 9.334 8.584 -1.326 1.00 86.88 82 HIS A CA 1
ATOM 656 C C . HIS A 1 82 ? 10.545 9.166 -2.080 1.00 86.88 82 HIS A C 1
ATOM 658 O O . HIS A 1 82 ? 10.548 9.292 -3.307 1.00 86.88 82 HIS A O 1
ATOM 664 N N . ARG A 1 83 ? 11.583 9.528 -1.326 1.00 88.62 83 ARG A N 1
ATOM 665 C CA . ARG A 1 83 ? 12.823 10.123 -1.843 1.00 88.62 83 ARG A CA 1
ATOM 666 C C . ARG A 1 83 ? 13.819 9.039 -2.264 1.00 88.62 83 ARG A C 1
ATOM 668 O O . ARG A 1 83 ? 13.546 7.840 -2.123 1.00 88.62 83 ARG A O 1
ATOM 675 N N . LYS A 1 84 ? 14.982 9.450 -2.776 1.00 88.31 84 LYS A N 1
ATOM 676 C CA . LYS A 1 84 ? 16.063 8.522 -3.144 1.00 88.31 84 LYS A CA 1
ATOM 677 C C . LYS A 1 84 ? 16.512 7.702 -1.931 1.00 88.31 84 LYS A C 1
ATOM 679 O O . LYS A 1 84 ? 16.728 8.254 -0.851 1.00 88.31 84 LYS A O 1
ATOM 684 N N . GLY A 1 85 ? 16.676 6.388 -2.094 1.00 86.69 85 GLY A N 1
ATOM 685 C CA . GLY A 1 85 ? 17.123 5.507 -1.006 1.00 86.69 85 GLY A CA 1
ATOM 686 C C . GLY A 1 85 ? 16.040 5.184 0.032 1.00 86.69 85 GLY A C 1
ATOM 687 O O . GLY A 1 85 ? 16.343 4.635 1.101 1.00 86.69 85 GLY A O 1
ATOM 688 N N . GLU A 1 86 ? 14.789 5.571 -0.221 1.00 88.31 86 GLU A N 1
ATOM 689 C CA . GLU A 1 86 ? 13.628 5.275 0.624 1.00 88.31 86 GLU A CA 1
ATOM 690 C C . GLU A 1 86 ? 12.730 4.168 0.062 1.00 88.31 86 GLU A C 1
ATOM 692 O O . GLU A 1 86 ? 11.649 3.917 0.602 1.00 88.31 86 GLU A O 1
ATOM 697 N N . GLU A 1 87 ? 13.189 3.482 -0.984 1.00 85.50 87 GLU A N 1
ATOM 698 C CA . GLU A 1 87 ? 12.482 2.374 -1.613 1.00 85.50 87 GLU A CA 1
ATOM 699 C C . GLU A 1 87 ? 12.125 1.318 -0.561 1.00 85.50 87 GLU A C 1
ATOM 701 O O . GLU A 1 87 ? 12.923 0.972 0.319 1.00 85.50 87 GLU A O 1
ATOM 706 N N . TYR A 1 88 ? 10.897 0.810 -0.643 1.00 84.81 88 TYR A N 1
ATOM 707 C CA . TYR A 1 88 ? 10.381 -0.237 0.245 1.00 84.81 88 TYR A CA 1
ATOM 708 C C . TYR A 1 88 ? 10.368 0.093 1.753 1.00 84.81 88 TYR A C 1
ATOM 710 O O . TYR A 1 88 ? 10.108 -0.797 2.572 1.00 84.81 88 TYR A O 1
ATOM 718 N N . LYS A 1 89 ? 10.586 1.352 2.157 1.00 90.12 89 LYS A N 1
ATOM 719 C CA . LYS A 1 89 ? 10.426 1.780 3.554 1.00 90.12 89 LYS A CA 1
ATOM 720 C C . LYS A 1 89 ? 8.964 2.078 3.869 1.00 90.12 89 LYS A C 1
ATOM 722 O O . LYS A 1 89 ? 8.251 2.702 3.090 1.00 90.12 89 LYS A O 1
ATOM 727 N N . LEU A 1 90 ? 8.530 1.646 5.054 1.00 91.1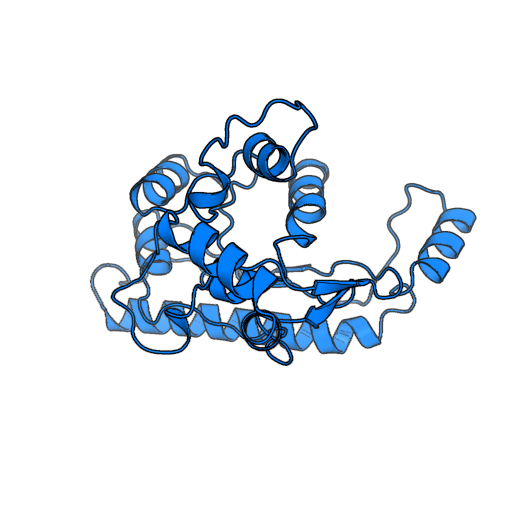2 90 LEU A N 1
ATOM 728 C CA . LEU A 1 90 ? 7.179 1.901 5.549 1.00 91.12 90 LEU A CA 1
ATOM 729 C C . LEU A 1 90 ? 7.160 3.110 6.487 1.00 91.12 90 LEU A C 1
ATOM 731 O O . LEU A 1 90 ? 7.693 3.041 7.599 1.00 91.12 90 LEU A O 1
ATOM 735 N N . TYR A 1 91 ? 6.453 4.158 6.081 1.00 91.19 91 TYR A N 1
ATOM 736 C CA . TYR A 1 91 ? 6.215 5.387 6.838 1.00 91.19 91 TYR A CA 1
ATOM 737 C C . TYR A 1 91 ? 4.777 5.423 7.369 1.00 91.19 91 TYR A C 1
ATOM 739 O O . TYR A 1 91 ? 4.027 6.377 7.164 1.00 91.19 91 TYR A O 1
ATOM 747 N N . TRP A 1 92 ? 4.360 4.342 8.032 1.00 92.88 92 TRP A N 1
ATOM 748 C CA . TRP A 1 92 ? 3.009 4.259 8.589 1.00 92.88 92 TRP A CA 1
ATOM 749 C C . TRP A 1 92 ? 2.854 5.146 9.835 1.00 92.88 92 TRP A C 1
ATOM 751 O O . TRP A 1 92 ? 3.776 5.160 10.653 1.00 92.88 92 TRP A O 1
ATOM 761 N N . PRO A 1 93 ? 1.677 5.772 10.038 1.00 88.94 93 PRO A N 1
ATOM 762 C CA . PRO A 1 93 ? 1.309 6.481 11.268 1.00 88.94 93 PRO A CA 1
ATOM 763 C C . PRO A 1 93 ? 1.495 5.665 12.537 1.00 88.94 93 PRO A C 1
ATOM 765 O O . PRO A 1 93 ? 1.211 4.473 12.527 1.00 88.94 93 PRO A O 1
ATOM 768 N N . ASP A 1 94 ? 1.835 6.300 13.653 1.00 86.94 94 ASP A N 1
ATOM 769 C CA . ASP A 1 94 ? 1.961 5.594 14.938 1.00 86.94 94 ASP A CA 1
ATOM 770 C C . ASP A 1 94 ? 0.612 5.124 15.500 1.00 86.94 94 ASP A C 1
ATOM 772 O O . ASP A 1 94 ? 0.544 4.225 16.339 1.00 86.94 94 ASP A O 1
ATOM 776 N N . GLN A 1 95 ? -0.485 5.720 15.030 1.00 88.19 95 GLN A N 1
ATOM 777 C CA . GLN A 1 95 ? -1.821 5.416 15.517 1.00 88.19 95 GLN A CA 1
ATOM 778 C C . GLN A 1 95 ? -2.451 4.211 14.787 1.00 88.19 95 GLN A C 1
ATOM 780 O O . GLN A 1 95 ? -2.481 4.175 13.553 1.00 88.19 95 GLN A O 1
ATOM 785 N N . PRO A 1 96 ? -3.065 3.254 15.515 1.00 93.62 96 PRO A N 1
ATOM 786 C CA . PRO A 1 96 ? -3.670 2.049 14.942 1.00 93.62 96 PRO A CA 1
ATOM 787 C C . PRO A 1 96 ? -5.097 2.281 14.405 1.00 93.62 96 PRO A C 1
ATOM 789 O O . PRO A 1 96 ? -5.972 1.421 14.529 1.00 93.62 96 PRO A O 1
ATOM 792 N N . GLU A 1 97 ? -5.382 3.454 13.835 1.00 93.12 97 GLU A N 1
ATOM 793 C CA . GLU A 1 97 ? -6.753 3.877 13.506 1.00 93.12 97 GLU A CA 1
ATOM 794 C C . GLU A 1 97 ? -7.445 2.946 12.508 1.00 93.12 97 GLU A C 1
ATOM 796 O O . GLU A 1 97 ? -8.600 2.566 12.707 1.00 93.12 97 GLU A O 1
ATOM 801 N N . PHE A 1 98 ? -6.736 2.532 11.453 1.00 95.25 98 PHE A N 1
ATOM 802 C CA . PHE A 1 98 ? -7.308 1.654 10.433 1.00 95.25 98 PHE A CA 1
ATOM 803 C C . PHE A 1 98 ? -7.614 0.256 10.989 1.00 95.25 98 PHE A C 1
ATOM 805 O O . PHE A 1 98 ? -8.597 -0.361 10.583 1.00 95.25 98 PHE A O 1
ATOM 812 N N . VAL A 1 99 ? -6.817 -0.220 11.954 1.00 97.00 99 VAL A N 1
ATOM 813 C CA . VAL A 1 99 ? -7.018 -1.511 12.631 1.00 97.00 99 VAL A CA 1
ATOM 814 C C . VAL A 1 99 ? -8.249 -1.445 13.526 1.00 97.00 99 VAL A C 1
ATOM 816 O O . VAL A 1 99 ? -9.102 -2.328 13.469 1.00 97.00 99 VAL A O 1
ATOM 819 N N . ARG A 1 100 ? -8.406 -0.356 14.290 1.00 96.62 100 ARG A N 1
ATOM 820 C CA . ARG A 1 100 ? -9.615 -0.112 15.093 1.00 96.62 100 ARG A CA 1
ATOM 821 C C . ARG A 1 100 ? -10.859 0.013 14.210 1.00 96.62 100 ARG A C 1
ATOM 823 O O . ARG A 1 100 ? -11.907 -0.532 14.548 1.00 96.62 100 ARG A O 1
ATOM 830 N N . MET A 1 101 ? -10.750 0.697 13.071 1.00 97.00 101 MET A N 1
ATOM 831 C CA . MET A 1 101 ? -11.850 0.824 12.114 1.00 97.00 101 MET A CA 1
ATOM 832 C C . MET A 1 101 ? -12.228 -0.532 11.503 1.00 97.00 101 MET A C 1
ATOM 834 O O . MET A 1 101 ? -13.412 -0.838 11.420 1.00 97.00 101 MET A O 1
ATOM 838 N N . ALA A 1 102 ? -11.253 -1.365 11.134 1.00 97.44 102 ALA A N 1
ATOM 839 C CA . ALA A 1 102 ? -11.501 -2.725 10.658 1.00 97.44 102 ALA A CA 1
ATOM 840 C C . ALA A 1 102 ? -12.190 -3.590 11.729 1.00 97.44 102 ALA A C 1
ATOM 842 O O . ALA A 1 102 ? -13.220 -4.203 11.449 1.00 97.44 102 ALA A O 1
ATOM 843 N N . ALA A 1 103 ? -11.690 -3.559 12.969 1.00 97.50 103 ALA A N 1
ATOM 844 C CA . ALA A 1 103 ? -12.262 -4.300 14.095 1.00 97.50 103 ALA A CA 1
ATOM 845 C C . ALA A 1 103 ? -13.709 -3.903 14.408 1.00 97.50 103 ALA A C 1
ATOM 847 O O . ALA A 1 103 ? -14.517 -4.747 14.778 1.00 97.50 103 ALA A O 1
ATOM 848 N N . ARG A 1 104 ? -14.084 -2.635 14.189 1.00 97.00 104 ARG A N 1
ATOM 849 C CA . ARG A 1 104 ? -15.471 -2.166 14.348 1.00 97.00 104 ARG A CA 1
ATOM 850 C C . ARG A 1 104 ? -16.477 -2.912 13.463 1.00 97.00 104 ARG A C 1
ATOM 852 O O . ARG A 1 104 ? -17.663 -2.920 13.783 1.00 97.00 104 ARG A O 1
ATOM 859 N N . PHE A 1 105 ? -16.019 -3.498 12.363 1.00 97.50 105 PHE A N 1
ATOM 860 C CA . PHE A 1 105 ? -16.854 -4.199 11.390 1.00 97.50 105 PHE A CA 1
ATOM 861 C C . PHE A 1 105 ? -16.525 -5.692 11.276 1.00 97.50 105 PHE A C 1
ATOM 863 O O . PHE A 1 105 ? -16.943 -6.313 10.300 1.00 97.50 105 PHE A O 1
ATOM 870 N N . ASP A 1 106 ? -15.767 -6.259 12.225 1.00 97.00 106 ASP A N 1
ATOM 871 C CA . ASP A 1 106 ? -15.199 -7.613 12.122 1.00 97.00 106 ASP A CA 1
ATOM 872 C C . ASP A 1 106 ? -14.457 -7.842 10.789 1.00 97.00 106 ASP A C 1
ATOM 874 O O . ASP A 1 106 ? -14.448 -8.944 10.232 1.00 97.00 106 ASP A O 1
ATOM 878 N N . ALA A 1 107 ? -13.877 -6.785 10.215 1.00 97.50 107 ALA A N 1
ATOM 879 C CA . ALA A 1 107 ? -13.243 -6.877 8.914 1.00 97.50 107 ALA A CA 1
ATOM 880 C C . ALA A 1 107 ? -11.942 -7.678 9.022 1.00 97.50 107 ALA A C 1
ATOM 882 O O . ALA A 1 107 ? -11.145 -7.498 9.947 1.00 97.50 107 ALA A O 1
ATOM 883 N N . THR A 1 108 ? -11.718 -8.556 8.050 1.00 97.75 108 THR A N 1
ATOM 884 C CA . THR A 1 108 ? -10.453 -9.277 7.913 1.00 97.75 108 THR A CA 1
ATOM 885 C C . THR A 1 108 ? -9.444 -8.389 7.198 1.00 97.75 108 THR A C 1
ATOM 887 O O . THR A 1 108 ? -9.743 -7.838 6.139 1.00 97.75 108 THR A O 1
ATOM 890 N N . ILE A 1 109 ? -8.253 -8.246 7.772 1.00 98.19 109 ILE A N 1
ATOM 891 C CA . ILE A 1 109 ? -7.154 -7.484 7.175 1.00 98.19 109 ILE A CA 1
ATOM 892 C C . ILE A 1 109 ? -6.222 -8.476 6.487 1.00 98.19 109 ILE A C 1
ATOM 894 O O . ILE A 1 109 ? -5.728 -9.399 7.125 1.00 98.19 109 ILE A O 1
ATOM 898 N N . VAL A 1 110 ? -5.956 -8.289 5.198 1.00 97.88 110 VAL A N 1
ATOM 899 C CA . VAL A 1 110 ? -4.971 -9.096 4.466 1.00 97.88 110 VAL A CA 1
ATOM 900 C C . VAL A 1 110 ? -3.753 -8.213 4.189 1.00 97.88 110 VAL A C 1
ATOM 902 O O . VAL A 1 110 ? -3.847 -7.324 3.340 1.00 97.88 110 VAL A O 1
ATOM 905 N N . PRO A 1 111 ? -2.631 -8.388 4.913 1.00 97.12 111 PRO A N 1
ATOM 906 C CA . PRO A 1 111 ? -1.397 -7.681 4.593 1.00 97.12 111 PRO A CA 1
ATOM 907 C C . PRO A 1 111 ? -0.866 -8.176 3.248 1.00 97.12 111 PRO A C 1
ATOM 909 O O . PRO A 1 111 ? -1.017 -9.350 2.909 1.00 97.12 111 PRO A O 1
ATOM 912 N N . PHE A 1 112 ? -0.234 -7.299 2.477 1.00 95.25 112 PHE A N 1
ATOM 913 C CA . PHE A 1 112 ? 0.380 -7.684 1.213 1.00 95.25 112 PHE A CA 1
ATOM 914 C C . PHE A 1 112 ? 1.651 -6.876 0.957 1.00 95.25 112 PHE A C 1
ATOM 916 O O . PHE A 1 112 ? 1.759 -5.723 1.371 1.00 95.25 112 PHE A O 1
ATOM 923 N N . GLY A 1 113 ? 2.620 -7.502 0.296 1.00 92.25 113 GLY A N 1
ATOM 924 C CA . GLY A 1 113 ? 3.827 -6.849 -0.200 1.00 92.25 113 GLY A CA 1
ATOM 925 C C . GLY A 1 113 ? 3.720 -6.549 -1.693 1.00 92.25 113 GLY A C 1
ATOM 926 O O . GLY A 1 113 ? 3.071 -7.294 -2.431 1.00 92.25 113 GLY A O 1
ATOM 927 N N . VAL A 1 114 ? 4.393 -5.483 -2.133 1.00 87.94 114 VAL A N 1
ATOM 928 C CA . VAL A 1 114 ? 4.499 -5.090 -3.546 1.00 87.94 114 VAL A CA 1
ATOM 929 C C . VAL A 1 114 ? 5.966 -4.883 -3.915 1.00 87.94 114 VAL A C 1
ATOM 931 O O . VAL A 1 114 ? 6.681 -4.157 -3.224 1.00 87.94 114 VAL A O 1
ATOM 934 N N . GLY A 1 115 ? 6.401 -5.489 -5.019 1.00 78.38 115 GLY A N 1
ATOM 935 C CA . GLY A 1 115 ? 7.726 -5.282 -5.615 1.00 78.38 115 GLY A CA 1
ATOM 936 C C . GLY A 1 115 ? 7.700 -4.308 -6.799 1.00 78.38 115 GLY A C 1
ATOM 937 O O . GLY A 1 115 ? 7.978 -4.734 -7.915 1.00 78.38 115 GLY A O 1
ATOM 938 N N . GLU A 1 116 ? 7.314 -3.047 -6.582 1.00 70.19 116 GLU A N 1
ATOM 939 C CA . GLU A 1 116 ? 7.031 -2.070 -7.653 1.00 70.19 116 GLU A CA 1
ATOM 940 C C . GLU A 1 116 ? 8.269 -1.376 -8.240 1.00 70.19 116 GLU A C 1
ATOM 942 O O . GLU A 1 116 ? 8.335 -1.180 -9.453 1.00 70.19 116 GLU A O 1
ATOM 947 N N . ASP A 1 117 ? 9.270 -1.043 -7.419 1.00 60.38 117 ASP A N 1
ATOM 948 C CA . ASP A 1 117 ? 10.340 -0.078 -7.762 1.00 60.38 117 ASP A CA 1
ATOM 949 C C . ASP A 1 117 ? 11.402 -0.626 -8.756 1.00 60.38 117 ASP A C 1
ATOM 951 O O . ASP A 1 117 ? 12.518 -0.112 -8.896 1.00 60.38 117 ASP A O 1
ATOM 955 N N . ASP A 1 118 ? 11.058 -1.697 -9.474 1.00 64.50 118 ASP A N 1
ATOM 956 C CA . ASP A 1 118 ? 11.819 -2.251 -10.597 1.00 64.50 118 ASP A CA 1
ATOM 957 C C . ASP A 1 118 ? 11.519 -1.563 -11.929 1.00 64.50 118 ASP A C 1
ATOM 959 O O . ASP A 1 118 ? 12.259 -1.771 -12.887 1.00 64.50 118 ASP A O 1
ATOM 963 N N . ILE A 1 119 ? 10.454 -0.763 -12.020 1.00 74.25 119 ILE A N 1
ATOM 964 C CA . ILE A 1 119 ? 10.061 -0.122 -13.285 1.00 74.25 119 ILE A CA 1
ATOM 965 C C . ILE A 1 119 ? 10.634 1.286 -13.458 1.00 74.25 119 ILE A C 1
ATOM 967 O O . ILE A 1 119 ? 10.734 1.773 -14.584 1.00 74.25 119 ILE A O 1
ATOM 971 N N . ALA A 1 120 ? 11.021 1.941 -12.364 1.00 79.12 120 ALA A N 1
ATOM 972 C CA . ALA A 1 120 ? 11.548 3.295 -12.377 1.00 79.12 120 ALA A CA 1
ATOM 973 C C . ALA A 1 120 ? 12.555 3.505 -11.243 1.00 79.12 120 ALA A C 1
ATOM 975 O O . ALA A 1 120 ? 12.429 2.939 -10.161 1.00 79.12 120 ALA A O 1
ATOM 976 N N . GLU A 1 121 ? 13.565 4.322 -11.509 1.00 83.38 121 GLU A N 1
ATOM 977 C CA . GLU A 1 121 ? 14.499 4.850 -10.521 1.00 83.38 121 GLU A CA 1
ATOM 978 C C . GLU A 1 121 ? 14.152 6.308 -10.231 1.00 83.38 121 GLU A C 1
ATOM 980 O O . GLU A 1 121 ? 13.939 7.089 -11.162 1.00 83.38 121 GLU A O 1
ATOM 985 N N . VAL A 1 122 ? 14.108 6.687 -8.953 1.00 85.44 122 VAL A N 1
ATOM 986 C CA . VAL A 1 122 ? 13.990 8.095 -8.568 1.00 85.44 122 VAL A CA 1
ATOM 987 C C . VAL A 1 122 ? 15.356 8.747 -8.771 1.00 85.44 122 VAL A C 1
ATOM 989 O O . VAL A 1 122 ? 16.308 8.428 -8.068 1.00 85.44 122 VAL A O 1
ATOM 992 N N . VAL A 1 123 ? 15.460 9.653 -9.742 1.00 88.69 123 VAL A N 1
ATOM 993 C CA . VAL A 1 123 ? 16.707 10.381 -10.049 1.00 88.69 123 VAL A CA 1
ATOM 994 C C . VAL A 1 123 ? 16.674 11.831 -9.577 1.00 88.69 123 VAL A C 1
ATOM 996 O O . VAL A 1 123 ? 17.728 12.419 -9.349 1.00 88.69 123 VAL A O 1
ATOM 999 N N . LEU A 1 124 ? 15.474 12.393 -9.413 1.00 87.81 124 LEU A N 1
ATOM 1000 C CA . LEU A 1 124 ? 15.252 13.710 -8.819 1.00 87.81 124 LEU A CA 1
ATOM 1001 C C . LEU A 1 124 ? 14.156 13.590 -7.765 1.00 87.81 124 LEU A C 1
ATOM 1003 O O . LEU A 1 124 ? 12.994 13.378 -8.116 1.00 87.81 124 LEU A O 1
ATOM 1007 N N . ASP A 1 125 ? 14.515 13.729 -6.497 1.00 86.56 125 ASP A N 1
ATOM 1008 C CA . ASP A 1 125 ? 13.543 13.791 -5.406 1.00 86.56 125 ASP A CA 1
ATOM 1009 C C . ASP A 1 125 ? 13.236 15.239 -4.996 1.00 86.56 125 ASP A C 1
ATOM 1011 O O . ASP A 1 125 ? 13.716 16.200 -5.602 1.00 86.56 125 ASP A O 1
ATOM 1015 N N . TYR A 1 126 ? 12.399 15.396 -3.970 1.00 84.50 126 TYR A N 1
ATOM 1016 C CA . TYR A 1 126 ? 12.053 16.698 -3.409 1.00 84.50 126 TYR A CA 1
ATOM 1017 C C . TYR A 1 126 ? 13.280 17.551 -3.062 1.00 84.50 126 TYR A C 1
ATOM 1019 O O . TYR A 1 126 ? 13.312 18.734 -3.396 1.00 84.50 126 TYR A O 1
ATOM 1027 N N . ASP A 1 127 ? 14.291 16.973 -2.410 1.00 86.56 127 ASP A N 1
ATOM 1028 C CA . ASP A 1 127 ? 15.431 17.741 -1.906 1.00 86.56 127 ASP A CA 1
ATOM 1029 C C . ASP A 1 127 ? 16.286 18.265 -3.069 1.00 86.56 127 ASP A C 1
ATOM 1031 O O . ASP A 1 127 ? 16.717 19.419 -3.046 1.00 86.56 127 ASP A O 1
ATOM 1035 N N . ASP A 1 128 ? 16.455 17.475 -4.135 1.00 87.62 128 ASP A N 1
ATOM 1036 C CA . ASP A 1 128 ? 17.102 17.944 -5.367 1.00 87.62 128 ASP A CA 1
ATOM 1037 C C . ASP A 1 128 ? 16.302 19.079 -6.024 1.00 87.62 128 ASP A C 1
ATOM 1039 O O . ASP A 1 128 ? 16.861 20.095 -6.447 1.00 87.62 128 ASP A O 1
ATOM 1043 N N . GLN A 1 129 ? 14.981 18.908 -6.110 1.00 88.81 129 GLN A N 1
ATOM 1044 C CA . GLN A 1 129 ? 14.076 19.831 -6.794 1.00 88.81 129 GLN A CA 1
ATOM 1045 C C . GLN A 1 129 ? 13.995 21.196 -6.108 1.00 88.81 129 GLN A C 1
ATOM 1047 O O . GLN A 1 129 ? 13.904 22.220 -6.792 1.00 88.81 129 GLN A O 1
ATOM 1052 N N . MET A 1 130 ? 14.091 21.229 -4.778 1.00 88.81 130 MET A N 1
ATOM 1053 C CA . MET A 1 130 ? 14.110 22.472 -4.003 1.00 88.81 130 MET A CA 1
ATOM 1054 C C . MET A 1 130 ? 15.369 23.314 -4.246 1.00 88.81 130 MET A C 1
ATOM 1056 O O . MET A 1 130 ? 15.345 24.517 -4.005 1.00 88.81 130 MET A O 1
ATOM 1060 N N . ASN A 1 131 ? 16.438 22.729 -4.796 1.00 90.56 131 ASN A N 1
ATOM 1061 C CA . ASN A 1 131 ? 17.635 23.471 -5.200 1.00 90.56 131 ASN A CA 1
ATOM 1062 C C . ASN A 1 131 ? 17.509 24.124 -6.593 1.00 90.56 131 ASN A C 1
ATOM 1064 O O . ASN A 1 131 ? 18.416 24.840 -7.021 1.00 90.56 131 ASN A O 1
ATOM 1068 N N . ILE A 1 132 ? 16.406 23.899 -7.320 1.00 89.94 132 ILE A N 1
ATOM 1069 C CA . ILE A 1 132 ? 16.174 24.445 -8.663 1.00 89.94 132 ILE A CA 1
ATOM 1070 C C . ILE A 1 132 ? 15.147 25.591 -8.566 1.00 89.94 132 ILE A C 1
ATOM 1072 O O . ILE A 1 132 ? 13.957 25.320 -8.411 1.00 89.94 132 ILE A O 1
ATOM 1076 N N . PRO A 1 133 ? 15.533 26.874 -8.738 1.00 86.62 133 PRO A N 1
ATOM 1077 C CA . PRO A 1 133 ? 14.681 28.017 -8.373 1.00 86.62 133 PRO A CA 1
ATOM 1078 C C . PRO A 1 133 ? 13.291 28.067 -9.030 1.00 86.62 133 PRO A C 1
ATOM 1080 O O . PRO A 1 133 ? 12.325 28.538 -8.434 1.00 86.62 133 PRO A O 1
ATOM 1083 N N . PHE A 1 134 ? 13.161 27.618 -10.282 1.00 87.00 134 PHE A N 1
ATOM 1084 C CA . PHE A 1 134 ? 11.858 27.553 -10.956 1.00 87.00 134 PHE A CA 1
ATOM 1085 C C . PHE A 1 134 ? 10.994 26.395 -10.437 1.00 87.00 134 PHE A C 1
ATOM 1087 O O . PHE A 1 134 ? 9.801 26.587 -10.210 1.00 87.00 134 PHE A O 1
ATOM 1094 N N . VAL A 1 135 ? 11.599 25.223 -10.228 1.00 85.50 135 VAL A N 1
ATOM 1095 C CA . VAL A 1 135 ? 10.903 24.025 -9.743 1.00 85.50 135 VAL A CA 1
ATOM 1096 C C . VAL A 1 135 ? 10.463 24.227 -8.297 1.00 85.50 135 VAL A C 1
ATOM 1098 O O . VAL A 1 135 ? 9.308 23.963 -7.983 1.00 85.50 135 VAL A O 1
ATOM 1101 N N . GLN A 1 136 ? 11.330 24.800 -7.460 1.00 86.81 136 GLN A N 1
ATOM 1102 C CA . GLN A 1 136 ? 11.018 25.200 -6.091 1.00 86.81 136 GLN A CA 1
ATOM 1103 C C . GLN A 1 136 ? 9.738 26.045 -6.031 1.00 86.81 136 GLN A C 1
ATOM 1105 O O . GLN A 1 136 ? 8.787 25.669 -5.353 1.00 86.81 136 GLN A O 1
ATOM 1110 N N . ARG A 1 137 ? 9.673 27.153 -6.785 1.00 86.25 137 ARG A N 1
ATOM 1111 C CA . ARG A 1 137 ? 8.488 28.032 -6.797 1.00 86.25 137 ARG A CA 1
ATOM 1112 C C . ARG A 1 137 ? 7.221 27.304 -7.240 1.00 86.25 137 ARG A C 1
ATOM 1114 O O . ARG A 1 137 ? 6.139 27.580 -6.725 1.00 86.25 137 ARG A O 1
ATOM 1121 N N . TRP A 1 138 ? 7.344 26.393 -8.203 1.00 82.62 138 TRP A N 1
ATOM 1122 C CA . TRP A 1 138 ? 6.219 25.592 -8.675 1.00 82.62 138 TRP A CA 1
ATOM 1123 C C . TRP A 1 138 ? 5.728 24.608 -7.602 1.00 82.62 138 TRP A C 1
ATOM 1125 O O . TRP A 1 138 ? 4.529 24.546 -7.336 1.00 82.62 138 TRP A O 1
ATOM 1135 N N . ILE A 1 139 ? 6.644 23.908 -6.927 1.00 84.25 139 ILE A N 1
ATOM 1136 C CA . ILE A 1 139 ? 6.341 23.008 -5.805 1.00 84.25 139 ILE A CA 1
ATOM 1137 C C . ILE A 1 139 ? 5.706 23.773 -4.641 1.00 84.25 139 ILE A C 1
ATOM 1139 O O . ILE A 1 139 ? 4.677 23.342 -4.118 1.00 84.25 139 ILE A O 1
ATOM 1143 N N . GLU A 1 140 ? 6.268 24.919 -4.257 1.00 84.25 140 GLU A N 1
ATOM 1144 C CA . GLU A 1 140 ? 5.718 25.779 -3.205 1.00 84.25 140 GLU A CA 1
ATOM 1145 C C . GLU A 1 140 ? 4.289 26.220 -3.550 1.00 84.25 140 GLU A C 1
ATOM 1147 O O . GLU A 1 140 ? 3.391 26.091 -2.718 1.00 84.25 140 GLU A O 1
ATOM 1152 N N . SER A 1 141 ? 4.050 26.656 -4.791 1.00 81.25 141 SER A N 1
ATOM 1153 C CA . SER A 1 141 ? 2.720 27.054 -5.263 1.00 81.25 141 SER A CA 1
ATOM 1154 C C . SER A 1 141 ? 1.715 25.901 -5.234 1.00 81.25 141 SER A C 1
ATOM 1156 O O . SER A 1 141 ? 0.592 26.095 -4.769 1.00 81.25 141 SER A O 1
ATOM 1158 N N . MET A 1 142 ? 2.104 24.697 -5.668 1.00 75.81 142 MET A N 1
ATOM 1159 C CA . MET A 1 142 ? 1.230 23.524 -5.581 1.00 75.81 142 MET A CA 1
ATOM 1160 C C . MET A 1 142 ? 0.875 23.194 -4.131 1.00 75.81 142 MET A C 1
ATOM 1162 O O . MET A 1 142 ? -0.287 22.941 -3.825 1.00 75.81 142 MET A O 1
ATOM 1166 N N . ASN A 1 143 ? 1.852 23.231 -3.224 1.00 78.38 143 ASN A N 1
ATOM 1167 C CA . ASN A 1 143 ? 1.653 22.849 -1.826 1.00 78.38 143 ASN A CA 1
ATOM 1168 C C . ASN A 1 143 ? 0.855 23.874 -1.001 1.00 78.38 143 ASN A C 1
ATOM 1170 O O . ASN A 1 143 ? 0.353 23.508 0.061 1.00 78.38 143 ASN A O 1
ATOM 1174 N N . GLN A 1 144 ? 0.694 25.121 -1.463 1.00 71.69 144 GLN A N 1
ATOM 1175 C CA . GLN A 1 144 ? -0.101 26.149 -0.769 1.00 71.69 144 GLN A CA 1
ATOM 1176 C C . GLN A 1 144 ? -1.605 25.823 -0.702 1.00 71.69 144 GLN A C 1
ATOM 1178 O O . GLN A 1 144 ? -2.280 26.278 0.220 1.00 71.69 144 GLN A O 1
ATOM 1183 N N . GLY A 1 145 ? -2.135 25.037 -1.648 1.00 62.28 145 GLY A N 1
ATOM 1184 C CA . GLY A 1 145 ? -3.561 24.683 -1.728 1.00 62.28 145 GLY A CA 1
ATOM 1185 C C . GLY A 1 145 ? -3.895 23.232 -1.366 1.00 62.28 145 GLY A C 1
ATOM 1186 O O . GLY A 1 145 ? -5.064 22.844 -1.394 1.00 62.28 145 GLY A O 1
ATOM 1187 N N . VAL A 1 146 ? -2.893 22.406 -1.054 1.00 62.69 146 VAL A N 1
ATOM 1188 C CA . VAL A 1 146 ? -3.099 20.980 -0.774 1.00 62.69 146 VAL A CA 1
ATOM 1189 C C . VAL A 1 146 ? -3.521 20.792 0.680 1.00 62.69 146 VAL A C 1
ATOM 1191 O O . VAL A 1 146 ? -2.829 21.219 1.602 1.00 62.69 146 VAL A O 1
ATOM 1194 N N . ILE A 1 147 ? -4.643 20.097 0.895 1.00 63.56 147 ILE A N 1
ATOM 1195 C CA . ILE A 1 147 ? -5.045 19.633 2.228 1.00 63.56 147 ILE A CA 1
ATOM 1196 C C . ILE A 1 147 ? -3.947 18.704 2.742 1.00 63.56 147 ILE A C 1
ATOM 1198 O O . ILE A 1 147 ? -3.825 17.577 2.269 1.00 63.56 147 ILE A O 1
ATOM 1202 N N . ARG A 1 148 ? -3.158 19.164 3.711 1.00 64.56 148 ARG A N 1
ATOM 1203 C CA . ARG A 1 148 ? -2.172 18.325 4.389 1.00 64.56 148 ARG A CA 1
ATOM 1204 C C . ARG A 1 148 ? -2.907 17.406 5.363 1.00 64.56 148 ARG A C 1
ATOM 1206 O O . ARG A 1 148 ? -3.570 17.875 6.285 1.00 64.56 148 ARG A O 1
ATOM 1213 N N . ILE A 1 149 ? -2.826 16.098 5.143 1.00 59.78 149 ILE A N 1
ATOM 1214 C CA . ILE A 1 149 ? -3.362 15.102 6.074 1.00 59.78 149 ILE A CA 1
ATOM 1215 C C . ILE A 1 149 ? -2.282 14.788 7.117 1.00 59.78 149 ILE A C 1
ATOM 1217 O O . ILE A 1 149 ? -1.123 14.606 6.761 1.00 59.78 149 ILE A O 1
ATOM 1221 N N . ARG A 1 150 ? -2.661 14.662 8.398 1.00 62.94 150 ARG A N 1
ATOM 1222 C CA . ARG A 1 150 ? -1.742 14.349 9.516 1.00 62.94 150 ARG A CA 1
ATOM 1223 C C . ARG A 1 150 ? -0.716 15.459 9.804 1.00 62.94 150 ARG A C 1
ATOM 1225 O O . ARG A 1 150 ? 0.444 15.176 10.079 1.00 62.94 150 ARG A O 1
ATOM 1232 N N . THR A 1 151 ? -1.135 16.726 9.734 1.00 55.50 151 THR A N 1
ATOM 1233 C CA . THR A 1 151 ? -0.302 17.896 10.094 1.00 55.50 151 THR A CA 1
ATOM 1234 C C . THR A 1 151 ? 0.116 17.935 11.562 1.00 55.50 151 THR A C 1
ATOM 1236 O O . THR A 1 151 ? 1.008 18.692 11.919 1.00 55.50 151 THR A O 1
ATOM 1239 N N . ASP A 1 152 ? -0.562 17.162 12.404 1.00 54.38 152 ASP A N 1
ATOM 1240 C CA . ASP A 1 152 ? -0.344 17.005 13.839 1.00 54.38 152 ASP A CA 1
ATOM 1241 C C . ASP A 1 152 ? 0.650 15.885 14.190 1.00 54.38 152 ASP A C 1
ATOM 1243 O O . ASP A 1 152 ? 0.917 15.661 15.369 1.00 54.38 152 ASP A O 1
ATOM 1247 N N . MET A 1 153 ? 1.193 15.171 13.196 1.00 59.03 153 MET A N 1
ATOM 1248 C CA . MET A 1 153 ? 2.184 14.121 13.423 1.00 59.03 153 MET A CA 1
ATOM 1249 C C . MET A 1 153 ? 3.604 14.622 13.162 1.00 59.03 153 MET A C 1
ATOM 1251 O O . MET A 1 153 ? 3.968 14.947 12.031 1.00 59.03 153 MET A O 1
ATOM 1255 N N . ASP A 1 154 ? 4.412 14.632 14.221 1.00 54.91 154 ASP A N 1
ATOM 1256 C CA . ASP A 1 154 ? 5.831 14.976 14.170 1.00 54.91 154 ASP A CA 1
ATOM 1257 C C . ASP A 1 154 ? 6.666 13.888 13.457 1.00 54.91 154 ASP A C 1
ATOM 1259 O O . ASP A 1 154 ? 6.320 12.704 13.432 1.00 54.91 154 ASP A O 1
ATOM 1263 N N . GLY A 1 155 ? 7.809 14.278 12.882 1.00 65.81 155 GLY A N 1
ATOM 1264 C CA . GLY A 1 155 ? 8.794 13.353 12.302 1.00 65.81 155 GLY A CA 1
ATOM 1265 C C . GLY A 1 155 ? 8.563 12.968 10.832 1.00 65.81 155 GLY A C 1
ATOM 1266 O O . GLY A 1 155 ? 7.936 13.690 10.059 1.00 65.81 155 GLY A O 1
ATOM 1267 N N . GLU A 1 156 ? 9.122 11.827 10.408 1.00 68.38 156 GLU A N 1
ATOM 1268 C CA . GLU A 1 156 ? 9.173 11.420 8.988 1.00 68.38 156 GLU A CA 1
ATOM 1269 C C . GLU A 1 156 ? 7.798 11.169 8.352 1.00 68.38 156 GLU A C 1
ATOM 1271 O O . GLU A 1 156 ? 7.659 11.284 7.135 1.00 68.38 156 GLU A O 1
ATOM 1276 N N . VAL A 1 157 ? 6.776 10.849 9.152 1.00 65.19 157 VAL A N 1
ATOM 1277 C CA . VAL A 1 157 ? 5.407 10.583 8.673 1.00 65.19 157 VAL A CA 1
ATOM 1278 C C . VAL A 1 157 ? 4.673 11.877 8.284 1.00 65.19 157 VAL A C 1
ATOM 1280 O O . VAL A 1 157 ? 3.792 11.859 7.417 1.00 65.19 157 VAL A O 1
ATOM 1283 N N . GLY A 1 158 ? 5.060 13.006 8.887 1.00 60.66 158 GLY A N 1
ATOM 1284 C CA . GLY A 1 158 ? 4.512 14.333 8.598 1.00 60.66 158 GLY A CA 1
ATOM 1285 C C . GLY A 1 158 ? 5.069 14.981 7.323 1.00 60.66 158 GLY A C 1
ATOM 1286 O O . GLY A 1 158 ? 4.463 15.918 6.804 1.00 60.66 158 GLY A O 1
ATOM 1287 N N . LYS A 1 159 ? 6.184 14.473 6.770 1.00 71.00 159 LYS A N 1
ATOM 1288 C CA . LYS A 1 159 ? 6.832 15.002 5.551 1.00 71.00 159 LYS A CA 1
ATOM 1289 C C . LYS A 1 159 ? 6.082 14.614 4.272 1.00 71.00 159 LYS A C 1
ATOM 1291 O O . LYS A 1 159 ? 6.541 13.792 3.484 1.00 71.00 159 LYS A O 1
ATOM 1296 N N . GLN A 1 160 ? 4.900 15.180 4.073 1.00 69.31 160 GLN A N 1
ATOM 1297 C CA . GLN A 1 160 ? 4.029 14.891 2.928 1.00 69.31 160 GLN A CA 1
ATOM 1298 C C . GLN A 1 160 ? 4.111 15.976 1.851 1.00 69.31 160 GLN A C 1
ATOM 1300 O O . GLN A 1 160 ? 3.089 16.379 1.297 1.00 69.31 160 GLN A O 1
ATOM 1305 N N . ASP A 1 161 ? 5.316 16.475 1.574 1.00 77.06 161 ASP A N 1
ATOM 1306 C CA . ASP A 1 161 ? 5.514 17.501 0.556 1.00 77.06 161 ASP A CA 1
ATOM 1307 C C . ASP A 1 161 ? 5.166 16.939 -0.829 1.00 77.06 161 ASP A C 1
ATOM 1309 O O . ASP A 1 161 ? 5.816 16.018 -1.344 1.00 77.06 161 ASP A O 1
ATOM 1313 N N . PHE A 1 162 ? 4.112 17.488 -1.434 1.00 78.44 162 PHE A N 1
ATOM 1314 C CA . PHE A 1 162 ? 3.666 17.060 -2.749 1.00 78.44 162 PHE A CA 1
ATOM 1315 C C . PHE A 1 162 ? 4.662 17.527 -3.799 1.00 78.44 162 PHE A C 1
ATOM 1317 O O . PHE A 1 162 ? 4.837 18.720 -4.039 1.00 78.44 162 PHE A O 1
ATOM 1324 N N . HIS A 1 163 ? 5.287 16.565 -4.455 1.00 80.75 163 HIS A N 1
ATOM 1325 C CA . HIS A 1 163 ? 6.161 16.782 -5.591 1.00 80.75 163 HIS A CA 1
ATOM 1326 C C . HIS A 1 163 ? 5.977 15.639 -6.578 1.00 80.75 163 HIS A C 1
ATOM 1328 O O . HIS A 1 163 ? 5.469 14.575 -6.228 1.00 80.75 163 HIS A O 1
ATOM 1334 N N . LEU A 1 164 ? 6.366 15.866 -7.826 1.00 81.44 164 LEU A N 1
ATOM 1335 C CA . LEU A 1 164 ? 6.465 14.792 -8.802 1.00 81.44 164 LEU A CA 1
ATOM 1336 C C . LEU A 1 164 ? 7.935 14.381 -8.873 1.00 81.44 164 LEU A C 1
ATOM 1338 O O . LEU A 1 164 ? 8.731 15.179 -9.370 1.00 81.44 164 LEU A O 1
ATOM 1342 N N . PRO A 1 165 ? 8.321 13.191 -8.378 1.00 84.19 165 PRO A N 1
ATOM 1343 C CA . PRO A 1 165 ? 9.696 12.732 -8.490 1.00 84.19 165 PRO A CA 1
ATOM 1344 C C . PRO A 1 165 ? 10.079 12.607 -9.968 1.00 84.19 165 PRO A C 1
ATOM 1346 O O . PRO A 1 165 ? 9.284 12.166 -10.803 1.00 84.19 165 PRO A O 1
ATOM 1349 N N . GLY A 1 166 ? 11.303 13.008 -10.303 1.00 84.69 166 GLY A N 1
ATOM 1350 C CA . GLY A 1 166 ? 11.885 12.731 -11.609 1.00 84.69 166 GLY A CA 1
ATOM 1351 C C . GLY A 1 166 ? 12.254 11.258 -11.681 1.00 84.69 166 GLY A C 1
ATOM 1352 O O . GLY A 1 166 ? 13.053 10.780 -10.875 1.00 84.69 166 GLY A O 1
ATOM 1353 N N . LEU A 1 167 ? 11.656 10.549 -12.637 1.00 86.56 167 LEU A N 1
ATOM 1354 C CA . LEU A 1 167 ? 11.794 9.106 -12.789 1.00 86.56 167 LEU A CA 1
ATOM 1355 C C . LEU A 1 167 ? 12.584 8.759 -14.047 1.00 86.56 167 LEU A C 1
ATOM 1357 O O . LEU A 1 167 ? 12.259 9.231 -15.138 1.00 86.56 167 LEU A O 1
ATOM 1361 N N . LEU A 1 168 ? 13.572 7.881 -13.902 1.00 84.00 168 LEU A N 1
ATOM 1362 C CA . LEU A 1 168 ? 14.235 7.225 -15.020 1.00 84.00 168 LEU A CA 1
ATOM 1363 C C . LEU A 1 168 ? 13.642 5.816 -15.175 1.00 84.00 168 LEU A C 1
ATOM 1365 O O . LEU A 1 168 ? 13.745 5.019 -14.240 1.00 84.00 168 LEU A O 1
ATOM 1369 N N . PRO A 1 169 ? 12.995 5.479 -16.305 1.00 81.12 169 PRO A N 1
ATOM 1370 C CA . PRO A 1 169 ? 12.441 4.146 -16.492 1.00 81.12 169 PRO A CA 1
ATOM 1371 C C . PRO A 1 169 ? 13.565 3.106 -16.530 1.00 81.12 169 PRO A C 1
ATOM 1373 O O . PRO A 1 169 ? 14.558 3.268 -17.241 1.00 81.12 169 PRO A O 1
ATOM 1376 N N . LYS A 1 170 ? 13.386 2.019 -15.784 1.00 78.81 170 LYS A N 1
ATOM 1377 C CA . LYS A 1 170 ? 14.234 0.825 -15.867 1.00 78.81 170 LYS A CA 1
ATOM 1378 C C . LYS A 1 170 ? 13.701 -0.102 -16.967 1.00 78.81 170 LYS A C 1
ATOM 1380 O O . LYS A 1 170 ? 12.582 0.073 -17.456 1.00 78.81 170 LYS A O 1
ATOM 1385 N N . VAL A 1 171 ? 14.498 -1.095 -17.378 1.00 67.31 171 VAL A N 1
ATOM 1386 C CA . VAL A 1 171 ? 14.048 -2.135 -18.327 1.00 67.31 171 VAL A CA 1
ATOM 1387 C C . VAL A 1 171 ? 12.733 -2.734 -17.806 1.00 67.31 171 VAL A C 1
ATOM 1389 O O . VAL A 1 171 ? 12.696 -3.073 -16.625 1.00 67.31 171 VAL A O 1
ATOM 1392 N N . PRO A 1 172 ? 11.667 -2.874 -18.626 1.00 67.62 172 PRO A N 1
ATOM 1393 C CA . PRO A 1 172 ? 10.335 -3.186 -18.113 1.00 67.62 172 PRO A CA 1
ATOM 1394 C C . PRO A 1 172 ? 10.310 -4.492 -17.304 1.00 67.62 172 PRO A C 1
ATOM 1396 O O . PRO A 1 172 ? 10.335 -5.601 -17.852 1.00 67.62 172 PRO A O 1
ATOM 1399 N N . GLY A 1 173 ? 10.262 -4.347 -15.980 1.00 72.75 173 GLY A N 1
ATOM 1400 C CA . GLY A 1 173 ? 10.055 -5.438 -15.036 1.00 72.75 173 GLY A CA 1
ATOM 1401 C C . GLY A 1 173 ? 8.608 -5.940 -15.050 1.00 72.75 173 GLY A C 1
ATOM 1402 O O . GLY A 1 173 ? 7.816 -5.596 -15.929 1.00 72.75 173 GLY A O 1
ATOM 1403 N N . ARG A 1 174 ? 8.257 -6.775 -14.074 1.00 83.19 174 ARG A N 1
ATOM 1404 C CA . ARG A 1 174 ? 6.879 -7.202 -13.778 1.00 83.19 174 ARG A CA 1
ATOM 1405 C C . ARG A 1 174 ? 6.535 -6.753 -12.360 1.00 83.19 174 ARG A C 1
ATOM 1407 O O . ARG A 1 174 ? 7.418 -6.716 -11.509 1.00 83.19 174 ARG A O 1
ATOM 1414 N N . PHE A 1 175 ? 5.267 -6.443 -12.103 1.00 87.25 175 PHE A N 1
ATOM 1415 C CA . PHE A 1 175 ? 4.790 -6.231 -10.738 1.00 87.25 175 PHE A CA 1
ATOM 1416 C C . PHE A 1 175 ? 4.589 -7.566 -10.022 1.00 87.25 175 PHE A C 1
ATOM 1418 O O . PHE A 1 175 ? 3.946 -8.472 -10.556 1.00 87.25 175 PHE A O 1
ATOM 1425 N N . TYR A 1 176 ? 5.103 -7.661 -8.798 1.00 89.56 176 TYR A N 1
ATOM 1426 C CA . TYR A 1 176 ? 4.884 -8.801 -7.913 1.00 89.56 176 TYR A CA 1
ATOM 1427 C C . TYR A 1 176 ? 4.010 -8.374 -6.742 1.00 89.56 176 TYR A C 1
ATOM 1429 O O . TYR A 1 176 ? 4.289 -7.356 -6.103 1.00 89.56 176 TYR A O 1
ATOM 1437 N N . TYR A 1 177 ? 3.000 -9.186 -6.444 1.00 91.94 177 TYR A N 1
ATOM 1438 C CA . TYR A 1 177 ? 2.118 -9.022 -5.294 1.00 91.94 177 TYR A CA 1
ATOM 1439 C C . TYR A 1 177 ? 2.139 -10.313 -4.487 1.00 91.94 177 TYR A C 1
ATOM 1441 O O . TYR A 1 177 ? 1.969 -11.394 -5.049 1.00 91.94 177 TYR A O 1
ATOM 1449 N N . LEU A 1 178 ? 2.326 -10.201 -3.176 1.00 93.38 178 LEU A N 1
ATOM 1450 C CA . LEU A 1 178 ? 2.264 -11.33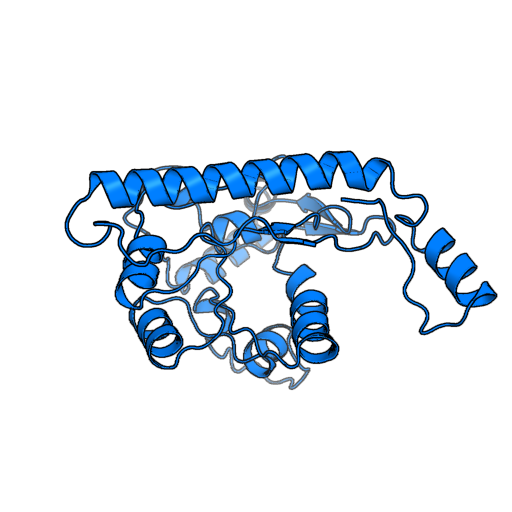7 -2.262 1.00 93.38 178 LEU A CA 1
ATOM 1451 C C . LEU A 1 178 ? 1.313 -11.008 -1.128 1.00 93.38 178 LEU A C 1
ATOM 1453 O O . LEU A 1 178 ? 1.587 -10.112 -0.332 1.00 93.38 178 LEU A O 1
ATOM 1457 N N . PHE A 1 179 ? 0.213 -11.748 -1.059 1.00 95.00 179 PHE A N 1
ATOM 1458 C CA . PHE A 1 179 ? -0.776 -11.631 0.004 1.00 95.00 179 PHE A CA 1
ATOM 1459 C C . PHE A 1 179 ? -0.395 -12.559 1.155 1.00 95.00 179 PHE A C 1
ATOM 1461 O O . PHE A 1 179 ? -0.185 -13.754 0.957 1.00 95.00 179 PHE A O 1
ATOM 1468 N N . GLY A 1 18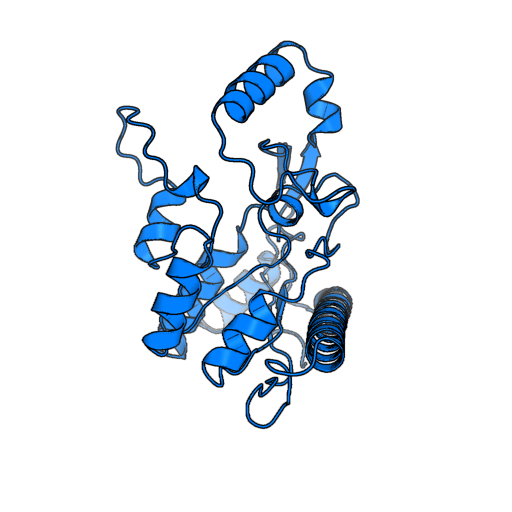0 ? -0.289 -11.993 2.353 1.00 95.62 180 GLY A N 1
ATOM 1469 C CA . GLY A 1 180 ? -0.000 -12.729 3.573 1.00 95.62 180 GLY A CA 1
ATOM 1470 C C . GLY A 1 180 ? -1.231 -13.406 4.158 1.00 95.62 180 GLY A C 1
ATOM 1471 O O . GLY A 1 180 ? -2.321 -13.426 3.577 1.00 95.62 180 GLY A O 1
ATOM 1472 N N . LYS A 1 181 ? -1.057 -13.957 5.359 1.00 95.44 181 LYS A N 1
ATOM 1473 C CA . LYS A 1 181 ? -2.148 -14.636 6.061 1.00 95.44 181 LYS A CA 1
ATOM 1474 C C . LYS A 1 181 ? -3.238 -13.635 6.467 1.00 95.44 181 LYS A C 1
ATOM 1476 O O . LYS A 1 181 ? -2.906 -12.577 7.007 1.00 95.44 181 LYS A O 1
ATOM 1481 N N . PRO A 1 182 ? -4.526 -13.970 6.269 1.00 97.38 182 PRO A N 1
ATOM 1482 C CA . PRO A 1 182 ? -5.621 -13.147 6.763 1.00 97.38 182 PRO A CA 1
ATOM 1483 C C . PRO A 1 182 ? -5.524 -12.925 8.278 1.00 97.38 182 PRO A C 1
ATOM 1485 O O . PRO A 1 182 ? -5.311 -13.862 9.047 1.00 97.38 182 PRO A O 1
ATOM 1488 N N . PHE A 1 183 ? -5.688 -11.676 8.700 1.00 97.38 183 PHE A N 1
ATOM 1489 C CA . PHE A 1 183 ? -5.757 -11.261 10.093 1.00 97.38 183 PHE A CA 1
ATOM 1490 C C . PHE A 1 183 ? -7.218 -10.985 10.454 1.00 97.38 183 PHE A C 1
ATOM 1492 O O . PHE A 1 183 ? -7.800 -9.973 10.049 1.00 97.38 183 PHE A O 1
ATOM 1499 N N . GLU A 1 184 ? -7.828 -11.905 11.195 1.00 96.62 184 GLU A N 1
ATOM 1500 C CA . GLU A 1 184 ? -9.199 -11.760 11.675 1.00 96.62 184 GLU A CA 1
ATOM 1501 C C . GLU A 1 184 ? -9.237 -10.825 12.884 1.00 96.62 184 GLU A C 1
ATOM 1503 O O . GLU A 1 184 ? -8.578 -11.070 13.888 1.00 96.62 184 GLU A O 1
ATOM 1508 N N . THR A 1 185 ? -10.015 -9.746 12.800 1.00 95.44 185 THR A N 1
ATOM 1509 C CA . THR A 1 185 ? -10.198 -8.813 13.928 1.00 95.44 185 THR A CA 1
ATOM 1510 C C . THR A 1 185 ? -11.296 -9.257 14.895 1.00 95.44 185 THR A C 1
ATOM 1512 O O . THR A 1 185 ? -11.365 -8.775 16.028 1.00 95.44 185 THR A O 1
ATOM 1515 N N . ARG A 1 186 ? -12.161 -10.178 14.455 1.00 93.88 186 ARG A N 1
ATOM 1516 C CA . ARG A 1 186 ? -13.269 -10.712 15.244 1.00 93.88 186 ARG A CA 1
ATOM 1517 C C . ARG A 1 186 ? -12.747 -11.409 16.499 1.00 93.88 186 ARG A C 1
ATOM 1519 O O . ARG A 1 186 ? -11.811 -12.196 16.443 1.00 93.88 186 ARG A O 1
ATOM 1526 N N . GLY A 1 187 ? -13.411 -11.159 17.626 1.00 89.00 187 GLY A N 1
ATOM 1527 C CA . GLY A 1 187 ? -13.098 -11.809 18.902 1.00 89.00 187 GLY A CA 1
ATOM 1528 C C . GLY A 1 187 ? -11.872 -11.243 19.623 1.00 89.00 187 GLY A C 1
ATOM 1529 O O . GLY A 1 187 ? -11.567 -11.700 20.717 1.00 89.00 187 GLY A O 1
ATOM 1530 N N . MET A 1 188 ? -11.201 -10.238 19.053 1.00 91.19 188 MET A N 1
ATOM 1531 C CA . MET A 1 188 ? -10.131 -9.503 19.725 1.00 91.19 188 MET A CA 1
ATOM 1532 C C . MET A 1 188 ? -10.689 -8.271 20.443 1.00 91.19 188 MET A C 1
ATOM 1534 O O . MET A 1 188 ? -11.583 -7.590 19.937 1.00 91.19 188 MET A O 1
ATOM 1538 N N . ASP A 1 189 ? -10.097 -7.899 21.576 1.00 93.19 189 ASP A N 1
ATOM 1539 C CA . ASP A 1 189 ? -10.509 -6.722 22.352 1.00 93.19 189 ASP A CA 1
ATOM 1540 C C . ASP A 1 189 ? -9.938 -5.389 21.812 1.00 93.19 189 ASP A C 1
ATOM 1542 O O . ASP A 1 189 ? -9.863 -4.402 22.537 1.00 93.19 189 ASP A O 1
ATOM 1546 N N . ILE A 1 190 ? -9.626 -5.296 20.510 1.00 94.25 190 ILE A N 1
ATOM 1547 C CA . ILE A 1 190 ? -9.024 -4.119 19.831 1.00 94.25 190 ILE A CA 1
ATOM 1548 C C . ILE A 1 190 ? -9.777 -2.803 20.110 1.00 94.25 190 ILE A C 1
ATOM 1550 O O . ILE A 1 190 ? -9.188 -1.719 20.149 1.00 94.25 190 ILE A O 1
ATOM 1554 N N . LEU A 1 191 ? -11.103 -2.862 20.253 1.00 93.75 191 LEU A N 1
ATOM 1555 C CA . LEU A 1 191 ? -11.918 -1.665 20.482 1.00 93.75 191 LEU A CA 1
ATOM 1556 C C . LEU A 1 191 ? -11.867 -1.183 21.936 1.00 93.75 191 LEU A C 1
ATOM 1558 O O . LEU A 1 191 ? -11.939 0.029 22.163 1.00 93.75 191 LEU A O 1
ATOM 1562 N N . LYS A 1 192 ? -11.745 -2.116 22.887 1.00 92.31 192 LYS A N 1
ATOM 1563 C CA . LYS A 1 192 ? -11.791 -1.866 24.336 1.00 92.31 192 LYS A CA 1
ATOM 1564 C C . LYS A 1 192 ? -10.403 -1.636 24.922 1.00 92.31 192 LYS A C 1
ATOM 1566 O O . LYS A 1 192 ? -10.260 -0.808 25.814 1.00 92.31 192 LYS A O 1
ATOM 1571 N N . ASP A 1 193 ? -9.407 -2.338 24.397 1.00 93.75 193 ASP A N 1
ATOM 1572 C CA . ASP A 1 193 ? -8.029 -2.300 24.852 1.00 93.75 193 ASP A CA 1
ATOM 1573 C C . ASP A 1 193 ? -7.125 -1.616 23.815 1.00 93.75 193 ASP A C 1
ATOM 1575 O O . ASP A 1 193 ? -7.080 -1.962 22.629 1.00 93.75 193 ASP A O 1
ATOM 1579 N N . ARG A 1 194 ? -6.403 -0.597 24.283 1.00 93.06 194 ARG A N 1
ATOM 1580 C CA . ARG A 1 194 ? -5.449 0.154 23.469 1.00 93.06 194 ARG A CA 1
ATOM 1581 C C . ARG A 1 194 ? -4.212 -0.685 23.153 1.00 93.06 194 ARG A C 1
ATOM 1583 O O . ARG A 1 194 ? -3.695 -0.547 22.045 1.00 93.06 194 ARG A O 1
ATOM 1590 N N . GLU A 1 195 ? -3.756 -1.528 24.076 1.00 95.25 195 GLU A N 1
ATOM 1591 C CA . GLU A 1 195 ? -2.567 -2.363 23.876 1.00 95.25 195 GLU A CA 1
ATOM 1592 C C . GLU A 1 195 ? -2.826 -3.413 22.796 1.00 95.25 195 GLU A C 1
ATOM 1594 O O . GLU A 1 195 ? -2.068 -3.474 21.828 1.00 95.25 195 GLU A O 1
ATOM 1599 N N . SER A 1 196 ? -3.972 -4.099 22.848 1.00 95.75 196 SER A N 1
ATOM 1600 C CA . SER A 1 196 ? -4.434 -5.010 21.791 1.00 95.75 196 SER A CA 1
ATOM 1601 C C . SER A 1 196 ? -4.461 -4.355 20.403 1.00 95.75 196 SER A C 1
ATOM 1603 O O . SER A 1 196 ? -4.070 -4.969 19.409 1.00 95.75 196 SER A O 1
ATOM 1605 N N . ALA A 1 197 ? -4.898 -3.093 20.300 1.00 96.19 197 ALA A N 1
ATOM 1606 C CA . ALA A 1 197 ? -4.893 -2.369 19.026 1.00 96.19 197 ALA A CA 1
ATOM 1607 C C . ALA A 1 197 ? -3.470 -2.074 18.517 1.00 96.19 197 ALA A C 1
ATOM 1609 O O . ALA A 1 197 ? -3.216 -2.177 17.314 1.00 96.19 197 ALA A O 1
ATOM 1610 N N . ILE A 1 198 ? -2.554 -1.709 19.420 1.00 96.44 198 ILE A N 1
ATOM 1611 C CA . ILE A 1 198 ? -1.142 -1.447 19.103 1.00 96.44 198 ILE A CA 1
ATOM 1612 C C . ILE A 1 198 ? -0.436 -2.743 18.690 1.00 96.44 198 ILE A C 1
ATOM 1614 O O . ILE A 1 198 ? 0.294 -2.748 17.698 1.00 96.44 198 ILE A O 1
ATOM 1618 N N . GLU A 1 199 ? -0.682 -3.848 19.394 1.00 96.19 199 GLU A N 1
ATOM 1619 C CA . GLU A 1 199 ? -0.113 -5.158 19.076 1.00 96.19 199 GLU A CA 1
ATOM 1620 C C . GLU A 1 199 ? -0.588 -5.649 17.705 1.00 96.19 199 GLU A C 1
ATOM 1622 O O . GLU A 1 199 ? 0.235 -5.995 16.853 1.00 96.19 199 GLU A O 1
ATOM 1627 N N . ALA A 1 200 ? -1.901 -5.603 17.450 1.00 97.00 200 ALA A N 1
ATOM 1628 C CA . ALA A 1 200 ? -2.475 -5.975 16.159 1.00 97.00 200 ALA A CA 1
ATOM 1629 C C . ALA A 1 200 ? -1.866 -5.145 15.019 1.00 97.00 200 ALA A C 1
ATOM 1631 O O . ALA A 1 200 ? -1.423 -5.692 14.007 1.00 97.00 200 ALA A O 1
ATOM 1632 N N . TYR A 1 201 ? -1.770 -3.827 15.206 1.00 97.19 201 TYR A N 1
ATOM 1633 C CA . TYR A 1 201 ? -1.133 -2.926 14.251 1.00 97.19 201 TYR A CA 1
ATOM 1634 C C . TYR A 1 201 ? 0.344 -3.271 14.006 1.00 97.19 201 TYR A C 1
ATOM 1636 O O . TYR A 1 201 ? 0.770 -3.370 12.852 1.00 97.19 201 TYR A O 1
ATOM 1644 N N . SER A 1 202 ? 1.118 -3.508 15.069 1.00 96.75 202 SER A N 1
ATOM 1645 C CA . SER A 1 202 ? 2.535 -3.875 14.981 1.00 96.75 202 SER A CA 1
ATOM 1646 C C . SER A 1 202 ? 2.731 -5.197 14.235 1.00 96.75 202 SER A C 1
ATOM 1648 O O . SER A 1 202 ? 3.577 -5.292 13.343 1.00 96.75 202 SER A O 1
ATOM 1650 N N . ARG A 1 203 ? 1.887 -6.196 14.519 1.00 96.81 203 ARG A N 1
ATOM 1651 C CA . ARG A 1 203 ? 1.905 -7.498 13.845 1.00 96.81 203 ARG A CA 1
ATOM 1652 C C . ARG A 1 203 ? 1.611 -7.373 12.352 1.00 96.81 203 ARG A C 1
ATOM 1654 O O . ARG A 1 203 ? 2.350 -7.936 11.550 1.00 96.81 203 ARG A O 1
ATOM 1661 N N . ILE A 1 204 ? 0.594 -6.598 11.973 1.00 97.62 204 ILE A N 1
ATOM 1662 C CA . ILE A 1 204 ? 0.248 -6.346 10.564 1.00 97.62 204 ILE A CA 1
ATOM 1663 C C . ILE A 1 204 ? 1.392 -5.615 9.842 1.00 97.62 204 ILE A C 1
ATOM 1665 O O . ILE A 1 204 ? 1.759 -5.985 8.723 1.00 97.62 204 ILE A O 1
ATOM 1669 N N . LYS A 1 205 ? 1.994 -4.603 10.483 1.00 96.44 205 LYS A N 1
ATOM 16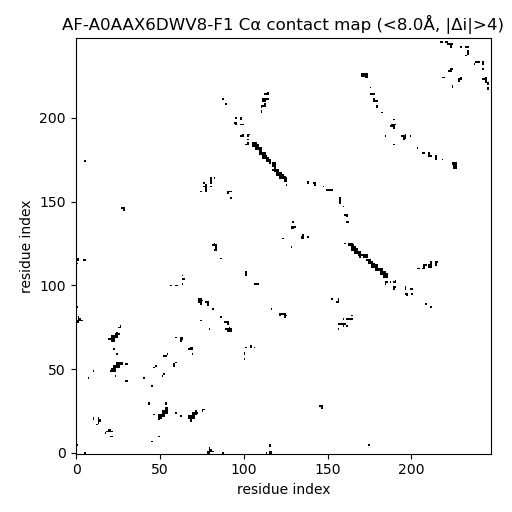70 C CA . LYS A 1 205 ? 3.138 -3.859 9.931 1.00 96.44 205 LYS A CA 1
ATOM 1671 C C . LYS A 1 205 ? 4.364 -4.762 9.756 1.00 96.44 205 LYS A C 1
ATOM 1673 O O . LYS A 1 205 ? 5.030 -4.684 8.727 1.00 96.44 205 LYS A O 1
ATOM 1678 N N . SER A 1 206 ? 4.651 -5.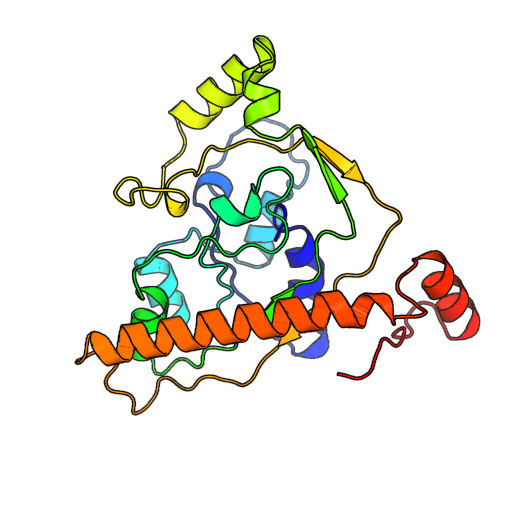623 10.732 1.00 96.31 206 SER A N 1
ATOM 1679 C CA . SER A 1 206 ? 5.758 -6.587 10.686 1.00 96.31 206 SER A CA 1
ATOM 1680 C C . SER A 1 206 ? 5.572 -7.624 9.576 1.00 96.31 206 SER A C 1
ATOM 1682 O O . SER A 1 206 ? 6.478 -7.827 8.769 1.00 96.31 206 SER A O 1
ATOM 1684 N N . GLU A 1 207 ? 4.372 -8.202 9.462 1.00 96.75 207 GLU A N 1
ATOM 1685 C CA . GLU A 1 207 ? 4.028 -9.136 8.384 1.00 96.75 207 GLU A CA 1
ATOM 1686 C C . GLU A 1 207 ? 4.197 -8.471 7.013 1.00 96.75 207 GLU A C 1
ATOM 1688 O O . GLU A 1 207 ? 4.860 -9.017 6.138 1.00 96.75 207 GLU A O 1
ATOM 1693 N N . THR A 1 208 ? 3.701 -7.241 6.846 1.00 96.00 208 THR A N 1
ATOM 1694 C CA . THR A 1 208 ? 3.861 -6.478 5.595 1.00 96.00 208 THR A CA 1
ATOM 1695 C C . THR A 1 208 ? 5.339 -6.307 5.221 1.00 96.00 208 THR A C 1
ATOM 1697 O O . THR A 1 208 ? 5.722 -6.569 4.081 1.00 96.00 208 THR A O 1
ATOM 1700 N N . LYS A 1 209 ? 6.201 -5.944 6.184 1.00 94.88 209 LYS A N 1
ATOM 1701 C CA . LYS A 1 209 ? 7.656 -5.846 5.959 1.00 94.88 209 LYS A CA 1
ATOM 1702 C C . LYS A 1 209 ? 8.281 -7.186 5.572 1.00 94.88 209 LYS A C 1
ATOM 1704 O O . LYS A 1 209 ? 9.157 -7.213 4.706 1.00 94.88 209 LYS A O 1
ATOM 1709 N N . SER A 1 210 ? 7.848 -8.275 6.204 1.00 95.31 210 SER A N 1
ATOM 1710 C CA . SER A 1 210 ? 8.315 -9.631 5.899 1.00 95.31 210 SER A CA 1
ATOM 1711 C C . SER A 1 210 ? 7.970 -10.024 4.460 1.00 95.31 210 SER A C 1
ATOM 1713 O O . SER A 1 210 ? 8.859 -10.406 3.700 1.00 95.31 210 SER A O 1
ATOM 1715 N N . LEU A 1 211 ? 6.713 -9.823 4.047 1.00 95.00 211 LEU A N 1
ATOM 1716 C CA . LEU A 1 211 ? 6.239 -10.106 2.687 1.00 95.00 211 LEU A CA 1
ATOM 1717 C C . LEU A 1 211 ? 7.008 -9.297 1.639 1.00 95.00 211 LEU A C 1
ATOM 1719 O O . LEU A 1 211 ? 7.430 -9.846 0.624 1.00 95.00 211 LEU A O 1
ATOM 1723 N N . MET A 1 212 ? 7.231 -8.005 1.897 1.00 92.00 212 MET A N 1
ATOM 1724 C CA . MET A 1 212 ? 8.037 -7.154 1.018 1.00 92.00 212 MET A CA 1
ATOM 1725 C C . MET A 1 212 ? 9.477 -7.661 0.921 1.00 92.00 212 MET A C 1
ATOM 1727 O O . MET A 1 212 ? 9.978 -7.862 -0.179 1.00 92.00 212 MET A O 1
ATOM 1731 N N . SER A 1 213 ? 10.126 -7.937 2.054 1.00 92.81 213 SER A N 1
ATOM 1732 C CA . SER A 1 213 ? 11.512 -8.428 2.082 1.00 92.81 213 SER A CA 1
ATOM 1733 C C . SER A 1 213 ? 11.664 -9.759 1.342 1.00 92.81 213 SER A C 1
ATOM 1735 O O . SER A 1 213 ? 12.628 -9.960 0.603 1.00 92.81 213 SER A O 1
ATOM 1737 N N . TYR A 1 214 ? 10.692 -10.658 1.507 1.00 93.31 214 TYR A N 1
ATOM 1738 C CA . TYR A 1 214 ? 10.641 -11.926 0.793 1.00 93.31 214 TYR A CA 1
ATOM 1739 C C . TYR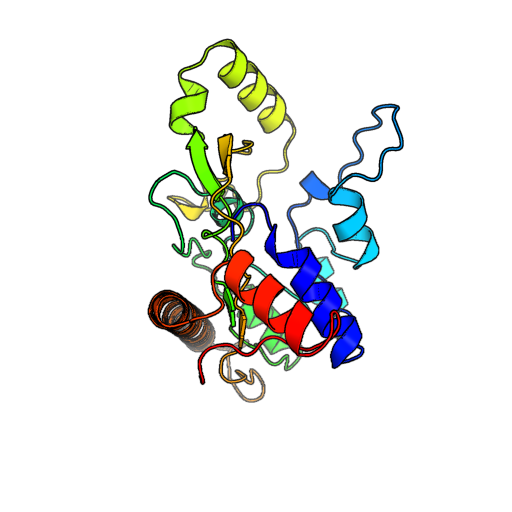 A 1 214 ? 10.516 -11.720 -0.720 1.00 93.31 214 TYR A C 1
ATOM 1741 O O . TYR A 1 214 ? 11.335 -12.243 -1.476 1.00 93.31 214 TYR A O 1
ATOM 1749 N N . LEU A 1 215 ? 9.547 -10.908 -1.156 1.00 90.88 215 LEU A N 1
ATOM 1750 C CA . LEU A 1 215 ? 9.338 -10.583 -2.569 1.00 90.88 215 LEU A CA 1
ATOM 1751 C C . LEU A 1 215 ? 10.582 -9.980 -3.220 1.00 90.88 215 LEU A C 1
ATOM 1753 O O . LEU A 1 215 ? 10.943 -10.373 -4.328 1.00 90.88 215 LEU A O 1
ATOM 1757 N N . LEU A 1 216 ? 11.246 -9.048 -2.530 1.00 88.88 216 LEU A N 1
ATOM 1758 C CA . LEU A 1 216 ? 12.458 -8.393 -3.022 1.00 88.88 216 LEU A CA 1
ATOM 1759 C C . LEU A 1 216 ? 13.592 -9.374 -3.273 1.00 88.88 216 LEU A C 1
ATOM 1761 O O . LEU A 1 216 ? 14.323 -9.214 -4.244 1.00 88.88 216 LEU A O 1
ATOM 1765 N N . LYS A 1 217 ? 13.729 -10.387 -2.417 1.00 91.00 217 LYS A N 1
ATOM 1766 C CA . LYS A 1 217 ? 14.728 -11.436 -2.596 1.00 91.00 217 LYS A CA 1
ATOM 1767 C C . LYS A 1 217 ? 14.323 -12.395 -3.713 1.00 91.00 217 LYS A C 1
ATOM 1769 O O . LYS A 1 217 ? 15.131 -12.695 -4.584 1.00 91.00 217 LYS A O 1
ATOM 1774 N N . LYS A 1 218 ? 13.080 -12.877 -3.692 1.00 90.81 218 LYS A N 1
ATOM 1775 C CA . LYS A 1 218 ? 12.626 -13.941 -4.592 1.00 90.81 218 LYS A CA 1
ATOM 1776 C C . LYS A 1 218 ? 12.487 -13.524 -6.042 1.00 90.81 218 LYS A C 1
ATOM 1778 O O . LYS A 1 218 ? 12.800 -14.312 -6.925 1.00 90.81 218 LYS A O 1
ATOM 1783 N N . ARG A 1 219 ? 12.114 -12.277 -6.306 1.00 87.88 219 ARG A N 1
ATOM 1784 C CA . ARG A 1 219 ? 12.042 -11.767 -7.681 1.00 87.88 219 ARG A CA 1
ATOM 1785 C C . ARG A 1 219 ? 13.387 -11.767 -8.410 1.00 87.88 219 ARG A C 1
ATOM 1787 O O . ARG A 1 219 ? 13.395 -11.788 -9.633 1.00 87.88 219 ARG A O 1
ATOM 1794 N N . GLU A 1 220 ? 14.512 -11.733 -7.693 1.00 87.56 220 GLU A N 1
ATOM 1795 C CA . GLU A 1 220 ? 15.842 -11.836 -8.313 1.00 87.56 220 GLU A CA 1
ATOM 1796 C C . GLU A 1 220 ? 16.086 -13.238 -8.900 1.00 87.56 220 GLU A C 1
ATOM 1798 O O . GLU A 1 220 ? 16.904 -13.393 -9.802 1.00 87.56 220 GLU A O 1
ATOM 1803 N N . GLU A 1 221 ? 15.345 -14.245 -8.427 1.00 89.75 221 GLU A N 1
ATOM 1804 C CA . GLU A 1 221 ? 15.374 -15.624 -8.923 1.00 89.75 221 GLU A CA 1
ATOM 1805 C C . GLU A 1 221 ? 14.378 -15.850 -10.085 1.00 89.75 221 GLU A C 1
ATOM 1807 O O . GLU A 1 221 ? 14.366 -16.942 -10.648 1.00 89.75 221 GLU A O 1
ATOM 1812 N N . ASP A 1 222 ? 13.554 -14.859 -10.471 1.00 89.56 222 ASP A N 1
ATOM 1813 C CA . ASP A 1 222 ? 12.557 -15.015 -11.545 1.00 89.56 222 ASP A CA 1
ATOM 1814 C C . ASP A 1 222 ? 13.218 -15.010 -12.943 1.00 89.56 222 ASP A C 1
ATOM 1816 O O . ASP A 1 222 ? 13.663 -13.951 -13.414 1.00 89.56 222 ASP A O 1
ATOM 1820 N N . PRO A 1 223 ? 13.223 -16.146 -13.676 1.00 88.44 223 PRO A N 1
ATOM 1821 C CA . PRO A 1 223 ? 13.769 -16.203 -15.033 1.00 88.44 223 PRO A CA 1
ATOM 1822 C C . PRO A 1 223 ? 12.990 -15.329 -16.031 1.00 88.44 223 PRO A C 1
ATOM 1824 O O . PRO A 1 223 ? 13.530 -14.940 -17.070 1.00 88.44 223 PRO A O 1
ATOM 1827 N N . TYR A 1 224 ? 11.743 -14.978 -15.715 1.00 88.88 224 TYR A N 1
ATOM 1828 C CA . TYR A 1 224 ? 10.843 -14.178 -16.539 1.00 88.88 224 TYR A CA 1
ATOM 1829 C C . TYR A 1 224 ? 10.673 -12.741 -16.023 1.00 88.88 224 TYR A C 1
ATOM 1831 O O . TYR A 1 224 ? 9.770 -12.020 -16.468 1.00 88.88 224 TYR A O 1
ATOM 1839 N N . ARG A 1 225 ? 11.577 -12.256 -15.156 1.00 86.00 225 ARG A N 1
ATOM 1840 C CA . ARG A 1 225 ? 11.566 -10.857 -14.688 1.00 86.00 225 ARG A CA 1
ATOM 1841 C C . ARG A 1 225 ? 11.757 -9.846 -15.815 1.00 86.00 225 ARG A C 1
ATOM 1843 O O . ARG A 1 225 ? 11.185 -8.755 -15.765 1.00 86.00 225 ARG A O 1
ATOM 1850 N N . SER A 1 226 ? 12.528 -10.193 -16.844 1.00 84.69 226 SER A N 1
ATOM 1851 C CA . SER A 1 226 ? 12.730 -9.345 -18.023 1.00 84.69 226 SER A CA 1
ATOM 1852 C C . SER A 1 226 ? 11.571 -9.473 -19.010 1.00 84.69 226 SER A C 1
ATOM 1854 O O . SER A 1 226 ? 11.152 -10.582 -19.346 1.00 84.69 226 SER A O 1
ATOM 1856 N N . VAL A 1 227 ? 11.109 -8.343 -19.554 1.00 85.69 227 VAL A N 1
ATOM 1857 C CA . VAL A 1 227 ? 10.101 -8.324 -20.627 1.00 85.69 227 VAL A CA 1
ATOM 1858 C C . VAL A 1 227 ? 10.502 -9.170 -21.833 1.00 85.69 227 VAL A C 1
ATOM 1860 O O . VAL A 1 227 ? 9.645 -9.817 -22.420 1.00 85.69 227 VAL A O 1
ATOM 1863 N N . VAL A 1 228 ? 11.795 -9.242 -22.164 1.00 88.31 228 VAL A N 1
ATOM 1864 C CA . VAL A 1 228 ? 12.276 -10.024 -23.313 1.00 88.31 228 VAL A CA 1
ATOM 1865 C C . VAL A 1 228 ? 11.976 -11.510 -23.119 1.00 88.31 228 VAL A C 1
ATOM 1867 O O . VAL A 1 228 ? 11.438 -12.147 -24.021 1.00 88.31 228 VAL A O 1
ATOM 1870 N N . GLN A 1 229 ? 12.261 -12.047 -21.930 1.00 88.62 229 GLN A N 1
ATOM 1871 C CA . GLN A 1 229 ? 12.013 -13.457 -21.622 1.00 88.62 229 GLN A CA 1
ATOM 1872 C C . GLN A 1 229 ? 10.515 -13.776 -21.621 1.00 88.62 229 GLN A C 1
ATOM 1874 O O . GLN A 1 229 ? 10.100 -14.808 -22.147 1.00 88.62 229 GLN A O 1
ATOM 1879 N N . ARG A 1 230 ? 9.682 -12.854 -21.116 1.00 89.81 230 ARG A N 1
ATOM 1880 C CA . ARG A 1 230 ? 8.218 -12.994 -21.178 1.00 89.81 230 ARG A CA 1
ATOM 1881 C C . ARG A 1 230 ? 7.702 -13.015 -22.611 1.00 89.81 230 ARG A C 1
ATOM 1883 O O . ARG A 1 230 ? 6.906 -13.887 -22.945 1.00 89.81 230 ARG A O 1
ATOM 1890 N N . THR A 1 231 ? 8.186 -12.114 -23.463 1.00 88.81 231 THR A N 1
ATOM 1891 C CA . THR A 1 231 ? 7.789 -12.062 -24.875 1.00 88.81 231 THR A CA 1
ATOM 1892 C C . THR A 1 231 ? 8.167 -13.349 -25.608 1.00 88.81 231 THR A C 1
ATOM 1894 O O . THR A 1 231 ? 7.360 -13.883 -26.364 1.00 88.81 231 THR A O 1
ATOM 1897 N N . VAL A 1 232 ? 9.365 -13.895 -25.364 1.00 91.69 232 VAL A N 1
ATOM 1898 C CA . VAL A 1 232 ? 9.790 -15.180 -25.951 1.00 91.69 232 VAL A CA 1
ATOM 1899 C C . VAL A 1 232 ? 8.877 -16.324 -25.500 1.00 91.69 232 VAL A C 1
ATOM 1901 O O . VAL A 1 232 ? 8.442 -17.127 -26.331 1.00 91.69 232 VAL A O 1
ATOM 1904 N N . TYR A 1 233 ? 8.537 -16.373 -24.210 1.00 91.81 233 TYR A N 1
ATOM 1905 C CA . TYR A 1 233 ? 7.620 -17.374 -23.671 1.00 91.81 233 TYR A CA 1
ATOM 1906 C C . TYR A 1 233 ? 6.233 -17.271 -24.321 1.00 91.81 233 TYR A C 1
ATOM 1908 O O . TYR A 1 233 ? 5.719 -18.252 -24.853 1.00 91.81 233 TYR A O 1
ATOM 1916 N N . GLN A 1 234 ? 5.654 -16.073 -24.365 1.00 92.31 234 GLN A N 1
ATOM 1917 C CA . GLN A 1 234 ? 4.335 -15.835 -24.954 1.00 92.31 234 GLN A CA 1
ATOM 1918 C C . GLN A 1 234 ? 4.295 -16.118 -26.462 1.00 92.31 234 GLN A C 1
ATOM 1920 O O . GLN A 1 234 ? 3.312 -16.658 -26.959 1.00 92.31 234 GLN A O 1
ATOM 1925 N N . ASN A 1 235 ? 5.370 -15.844 -27.201 1.00 91.94 235 ASN A N 1
ATOM 1926 C CA . ASN A 1 235 ? 5.452 -16.225 -28.615 1.00 91.94 235 ASN A CA 1
ATOM 1927 C C . ASN A 1 235 ? 5.472 -17.748 -28.817 1.00 91.94 235 ASN A C 1
ATOM 1929 O O . ASN A 1 235 ? 5.023 -18.233 -29.852 1.00 91.94 235 ASN A O 1
ATOM 1933 N N . SER A 1 236 ? 5.984 -18.495 -27.838 1.00 92.88 236 SER A N 1
ATOM 1934 C CA . SER A 1 236 ? 6.083 -19.957 -27.903 1.00 92.88 236 SER A CA 1
ATOM 1935 C C . SER A 1 236 ? 4.797 -20.653 -27.444 1.00 92.88 236 SER A C 1
ATOM 1937 O O . SER A 1 236 ? 4.447 -21.704 -27.973 1.00 92.88 236 SER A O 1
ATOM 1939 N N . TRP A 1 237 ? 4.088 -20.065 -26.474 1.00 89.06 237 TRP A N 1
ATOM 1940 C CA . TRP A 1 237 ? 2.964 -20.702 -25.773 1.00 89.06 237 TRP A CA 1
ATOM 1941 C C . TRP A 1 237 ? 1.624 -19.967 -25.912 1.00 89.06 237 TRP A C 1
ATOM 1943 O O . TRP A 1 237 ? 0.618 -20.448 -25.397 1.00 89.06 237 TRP A O 1
ATOM 1953 N N . GLY A 1 238 ? 1.586 -18.817 -26.590 1.00 88.62 238 GLY A N 1
ATOM 1954 C CA . GLY A 1 238 ? 0.400 -17.977 -26.785 1.00 88.62 238 GLY A CA 1
ATOM 1955 C C . GLY A 1 238 ? 0.478 -16.625 -26.061 1.00 88.62 238 GLY A C 1
ATOM 1956 O O . GLY A 1 238 ? 0.946 -16.522 -24.929 1.00 88.62 238 GLY A O 1
ATOM 1957 N N . VAL A 1 239 ? -0.028 -15.570 -26.711 1.00 82.56 239 VAL A N 1
ATOM 1958 C CA . VAL A 1 239 ? 0.045 -14.175 -26.220 1.00 82.56 239 VAL A CA 1
ATOM 1959 C C . VAL A 1 239 ? -0.737 -13.962 -24.919 1.00 82.56 239 VAL A C 1
ATOM 1961 O O . VAL A 1 239 ? -0.357 -13.140 -24.091 1.00 82.56 239 VAL A O 1
ATOM 1964 N N . SER A 1 240 ? -1.817 -14.717 -24.716 1.00 81.44 240 SER A N 1
ATOM 1965 C CA . SER A 1 240 ? -2.651 -14.662 -23.510 1.00 81.44 240 SER A CA 1
ATOM 1966 C C . SER A 1 240 ? -2.207 -15.626 -22.409 1.00 81.44 240 SER A C 1
ATOM 1968 O O . SER A 1 240 ? -2.880 -15.718 -21.384 1.00 81.44 240 SER A O 1
ATOM 1970 N N . THR A 1 241 ? -1.131 -16.386 -22.620 1.00 86.19 241 THR A N 1
ATOM 1971 C CA . THR A 1 241 ? -0.679 -17.394 -21.660 1.00 86.19 241 THR A CA 1
ATOM 1972 C C . THR A 1 241 ? -0.053 -16.716 -20.450 1.00 86.19 241 THR A C 1
ATOM 1974 O O . THR A 1 241 ? 0.770 -15.8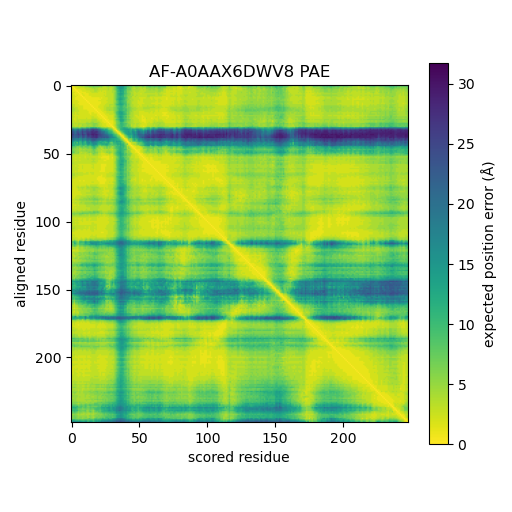04 -20.581 1.00 86.19 241 THR A O 1
ATOM 1977 N N . GLU A 1 242 ? -0.457 -17.162 -19.260 1.00 86.38 242 GLU A N 1
ATOM 1978 C CA . GLU A 1 242 ? 0.118 -16.687 -18.010 1.00 86.38 242 GLU A CA 1
ATOM 1979 C C . GLU A 1 242 ? 1.581 -17.125 -17.925 1.00 86.38 242 GLU A C 1
ATOM 1981 O O . GLU A 1 242 ? 1.897 -18.314 -17.938 1.00 86.38 242 GLU A O 1
ATOM 1986 N N . VAL A 1 243 ? 2.487 -16.147 -17.876 1.00 88.56 243 VAL A N 1
ATOM 1987 C CA . VAL A 1 243 ? 3.917 -16.429 -17.754 1.00 88.56 243 VAL A CA 1
ATOM 1988 C C . VAL A 1 243 ? 4.209 -16.809 -16.301 1.00 88.56 243 VAL A C 1
ATOM 1990 O O . VAL A 1 243 ? 3.863 -16.023 -15.405 1.00 88.56 243 VAL A O 1
ATOM 1993 N N . PRO A 1 244 ? 4.843 -17.968 -16.047 1.00 89.75 244 PRO A N 1
ATOM 1994 C CA . PRO A 1 244 ? 5.158 -18.399 -14.693 1.00 89.75 244 PRO A CA 1
ATOM 1995 C C . PRO A 1 244 ? 6.127 -17.431 -14.004 1.00 89.75 244 PRO A C 1
ATOM 1997 O O . PRO A 1 244 ? 6.772 -16.594 -14.636 1.00 89.75 244 PRO A O 1
ATOM 2000 N N . THR A 1 245 ? 6.196 -17.550 -12.685 1.00 88.69 245 THR A N 1
ATOM 2001 C CA . THR A 1 245 ? 7.136 -16.841 -11.811 1.00 88.69 245 THR A CA 1
ATOM 2002 C C . THR A 1 245 ? 7.724 -17.847 -10.815 1.00 88.69 245 THR A C 1
ATOM 2004 O O . THR A 1 245 ? 7.522 -19.052 -10.971 1.00 88.69 245 THR A O 1
ATOM 2007 N N . PHE A 1 246 ? 8.471 -17.382 -9.818 1.00 85.44 246 PHE A N 1
ATOM 2008 C CA . PHE A 1 246 ? 8.974 -18.224 -8.735 1.00 85.44 246 PHE A CA 1
ATOM 2009 C C . PHE A 1 246 ? 7.837 -18.804 -7.880 1.00 85.44 246 PHE A C 1
ATOM 2011 O O . PHE A 1 246 ? 6.802 -18.164 -7.680 1.00 85.44 246 PHE A O 1
ATOM 2018 N N . ASP A 1 247 ? 8.067 -19.994 -7.323 1.00 76.81 247 ASP A N 1
ATOM 2019 C CA . ASP A 1 247 ? 7.154 -20.581 -6.345 1.00 76.81 247 ASP A CA 1
ATOM 2020 C C . ASP A 1 247 ? 7.259 -19.843 -4.992 1.00 76.81 247 ASP A C 1
ATOM 2022 O O . ASP A 1 247 ? 8.378 -19.561 -4.535 1.00 76.81 247 ASP A O 1
ATOM 2026 N N . PRO A 1 248 ? 6.118 -19.492 -4.367 1.00 64.75 248 PRO A N 1
ATOM 2027 C CA . PRO A 1 248 ? 6.067 -18.763 -3.103 1.00 64.75 248 PRO A CA 1
ATOM 2028 C C . PRO A 1 248 ? 6.435 -19.602 -1.875 1.00 64.75 248 PRO A C 1
ATOM 2030 O O . PRO A 1 248 ? 6.229 -20.836 -1.863 1.00 64.75 248 PRO A O 1
#

Organism: Iris pallida (NCBI:txid29817)